Protein AF-B6IWJ4-F1 (afdb_monomer_lite)

Foldseek 3Di:
DVVLVVVLVVLLVVLLVLLVCLLVVVVVVVQVVVDVAALLRVLLVLLVVVLVVLVVLLVLLVQVLVLLVVLLVCQVPLCPDDPVPDDRLSNLCVVLSVLSVVLSVLSVVLNVLSVVLSVLSVCLQVCLRNPLSSQLSNLLSVLSVDDDPSSVVSPVSSVVSNVSSCCSRPVSSQLSVQLVVVCVPPQVVLLVVLVVLSVVDDQPPPVPPVDDDDDDDPPCVVVVVVVVSVCSVVNSVSCSVSSVSNSVSSVSNSVSSCCSRPVSSVVSSVVSVVVVCVVVVVPDPPPPDD

pLDDT: mean 83.54, std 16.01, range [26.56, 97.25]

Sequence (290 aa):
MLESLRSRLGTTLLFLAVAVVAWLGLFDRAERALLPTTPAQAGQERLEANLTRAAALFGTARALNAVISVLQSTEVTGGVVVAQGTVSPGQALDPLNDLVERFSSVMLTATVALTGSVLLVQAGDLYGFAVLLPAGLVLAAAALWLPGSAGAAMRRAGLILLLAAAIAKLGLPATVMATEAVAERLVDPLLESGDARLRAIRLPGLDSTGAAGEETGETGGMLETLRQANDIPAQINRAVAGAASLADAVVDLTVAYAIKIVVLPLLTLWLIARLAEVLIGGLLPRRQGP

Radius of gyration: 29.52 Å; chains: 1; bounding box: 86×42×86 Å

Organism: Rhodospirillum centenum (strain ATCC 51521 / SW) (NCBI:txid414684)

Structure (mmCIF, N/CA/C/O backbone):
data_AF-B6IWJ4-F1
#
_entry.id   AF-B6IWJ4-F1
#
loop_
_atom_site.group_PDB
_atom_site.id
_atom_site.type_symbol
_atom_site.label_atom_id
_atom_site.label_alt_id
_atom_site.label_comp_id
_atom_site.label_asym_id
_atom_site.label_entity_id
_atom_site.label_seq_id
_atom_site.pdbx_PDB_ins_code
_atom_site.Cartn_x
_atom_site.Cartn_y
_atom_site.Cartn_z
_atom_site.occupancy
_atom_site.B_iso_or_equiv
_atom_site.auth_seq_id
_atom_site.auth_comp_id
_atom_site.auth_asym_id
_atom_site.auth_atom_id
_atom_site.pdbx_PDB_model_num
ATOM 1 N N . MET A 1 1 ? -32.638 0.696 41.697 1.00 64.31 1 MET A N 1
ATOM 2 C CA . MET A 1 1 ? -31.285 1.290 41.840 1.00 64.31 1 MET A CA 1
ATOM 3 C C . MET A 1 1 ? -30.180 0.234 41.961 1.00 64.31 1 MET A C 1
ATOM 5 O O . MET A 1 1 ? -29.181 0.350 41.264 1.00 64.31 1 MET A O 1
ATOM 9 N N . LEU A 1 2 ? -30.348 -0.815 42.779 1.00 74.81 2 LEU A N 1
ATOM 10 C CA . LEU A 1 2 ? -29.352 -1.894 42.923 1.00 74.81 2 LEU A CA 1
ATOM 11 C C . LEU A 1 2 ? -29.155 -2.728 41.642 1.00 74.81 2 LEU A C 1
ATOM 13 O O . LEU A 1 2 ? -28.027 -3.046 41.278 1.00 74.81 2 LEU A O 1
ATOM 17 N N . GLU A 1 3 ? -30.231 -3.017 40.910 1.00 77.00 3 GLU A N 1
ATOM 18 C CA . GLU A 1 3 ? -30.175 -3.821 39.681 1.00 77.00 3 GLU A CA 1
ATOM 19 C C . GLU A 1 3 ? -29.431 -3.115 38.534 1.00 77.00 3 GLU A C 1
ATOM 21 O O . GLU A 1 3 ? -28.575 -3.709 37.877 1.00 77.00 3 GLU A O 1
ATOM 26 N N . SER A 1 4 ? -29.654 -1.805 38.371 1.00 79.75 4 SER A N 1
ATOM 27 C CA . SER A 1 4 ? -28.902 -0.972 37.427 1.00 79.75 4 SER A CA 1
ATOM 28 C C . SER A 1 4 ? -27.423 -0.850 37.800 1.00 79.75 4 SER A C 1
ATOM 30 O O . SER A 1 4 ? -26.578 -0.765 36.914 1.00 79.75 4 SER A O 1
ATOM 32 N N . LEU A 1 5 ? -27.095 -0.854 39.098 1.00 84.62 5 LEU A N 1
ATOM 33 C CA . LEU A 1 5 ? -25.708 -0.811 39.565 1.00 84.62 5 LEU A CA 1
ATOM 34 C C . LEU A 1 5 ? -24.991 -2.138 39.279 1.00 84.62 5 LEU A C 1
ATOM 36 O O . LEU A 1 5 ? -23.875 -2.143 38.766 1.00 84.62 5 LEU A O 1
ATOM 40 N N . ARG A 1 6 ? -25.667 -3.265 39.544 1.00 87.44 6 ARG A N 1
ATOM 41 C CA . ARG A 1 6 ? -25.158 -4.618 39.277 1.00 87.44 6 ARG A CA 1
ATOM 42 C C . ARG A 1 6 ? -24.906 -4.847 37.787 1.00 87.44 6 ARG A C 1
ATOM 44 O O . ARG A 1 6 ? -23.865 -5.384 37.424 1.00 87.44 6 ARG A O 1
ATOM 51 N N . SER A 1 7 ? -25.826 -4.404 36.929 1.00 87.19 7 SER A N 1
ATOM 52 C CA . SER A 1 7 ? -25.665 -4.483 35.471 1.00 87.19 7 SER A CA 1
ATOM 53 C C . SER A 1 7 ? -24.458 -3.668 34.983 1.00 87.19 7 SER A C 1
ATOM 55 O O . SER A 1 7 ? -23.622 -4.201 34.252 1.00 87.19 7 SER A O 1
ATOM 57 N N . ARG A 1 8 ? -24.291 -2.423 35.459 1.00 88.88 8 ARG A N 1
ATOM 58 C CA . ARG A 1 8 ? -23.129 -1.581 35.115 1.00 88.88 8 ARG A CA 1
ATOM 59 C C . ARG A 1 8 ? -21.808 -2.212 35.548 1.00 88.88 8 ARG A C 1
ATOM 61 O O . ARG A 1 8 ? -20.898 -2.322 34.727 1.00 88.88 8 ARG A O 1
ATOM 68 N N . LEU A 1 9 ? -21.727 -2.691 36.790 1.00 91.94 9 LEU A N 1
ATOM 69 C CA . LEU A 1 9 ? -20.549 -3.397 37.306 1.00 91.94 9 LEU A CA 1
ATOM 70 C C . LEU A 1 9 ? -20.211 -4.630 36.463 1.00 91.94 9 LEU A C 1
ATOM 72 O O . LEU A 1 9 ? -19.059 -4.792 36.071 1.00 91.94 9 LEU A O 1
ATOM 76 N N . GLY A 1 10 ? -21.210 -5.445 36.116 1.00 92.44 10 GLY A N 1
ATOM 77 C CA . GLY A 1 10 ? -21.019 -6.611 35.252 1.00 92.44 10 GLY A CA 1
ATOM 78 C C . GLY A 1 10 ? -20.432 -6.242 33.886 1.00 92.44 10 GLY A C 1
ATOM 79 O O . GLY A 1 10 ? -19.443 -6.834 33.463 1.00 92.44 10 GLY A O 1
ATOM 80 N N . THR A 1 11 ? -20.978 -5.215 33.224 1.00 91.38 11 THR A N 1
ATOM 81 C CA . THR A 1 11 ? -20.462 -4.753 31.920 1.00 91.38 11 THR A CA 1
ATOM 82 C C . THR A 1 11 ? -19.054 -4.162 32.001 1.00 91.38 11 THR A C 1
ATOM 84 O O . THR A 1 11 ? -18.234 -4.420 31.126 1.00 91.38 11 THR A O 1
ATOM 87 N N . THR A 1 12 ? -18.739 -3.418 33.068 1.00 93.62 12 THR A N 1
ATOM 88 C CA . THR A 1 12 ? -17.387 -2.890 33.306 1.00 93.62 12 THR A CA 1
ATOM 89 C C . THR A 1 12 ? -16.386 -4.024 33.498 1.00 93.62 12 THR A C 1
ATOM 91 O O . THR A 1 12 ? -15.352 -4.032 32.837 1.00 93.62 12 THR A O 1
ATOM 94 N N . LEU A 1 13 ? -16.700 -5.007 34.349 1.00 95.31 13 LEU A N 1
ATOM 95 C CA . LEU A 1 13 ? -15.828 -6.161 34.578 1.00 95.31 13 LEU A CA 1
ATOM 96 C C . LEU A 1 13 ? -15.601 -6.959 33.294 1.00 95.31 13 LEU A C 1
ATOM 98 O O . LEU A 1 13 ? -14.468 -7.341 33.018 1.00 95.31 13 LEU A O 1
ATOM 102 N N . LEU A 1 14 ? -16.645 -7.153 32.484 1.00 95.69 14 LEU A N 1
ATOM 103 C CA . LEU A 1 14 ? -16.524 -7.814 31.188 1.00 95.69 14 LEU A CA 1
ATOM 104 C C . LEU A 1 14 ? -15.583 -7.051 30.245 1.00 95.69 14 LEU A C 1
ATOM 106 O O . LEU A 1 14 ? -14.666 -7.649 29.691 1.00 95.69 14 LEU A O 1
ATOM 110 N N . PHE A 1 15 ? -15.773 -5.740 30.074 1.00 95.75 15 PHE A N 1
ATOM 111 C CA . PHE A 1 15 ? -14.921 -4.933 29.192 1.00 95.75 15 PHE A CA 1
ATOM 112 C C . PHE A 1 15 ? -13.466 -4.920 29.649 1.00 95.75 15 PHE A C 1
ATOM 114 O O . PHE A 1 15 ? -12.572 -5.069 28.821 1.00 95.75 15 PHE A O 1
ATOM 121 N N . LEU A 1 16 ? -13.220 -4.796 30.955 1.00 96.19 16 LEU A N 1
ATOM 122 C CA . LEU A 1 16 ? -11.867 -4.839 31.503 1.00 96.19 16 LEU A CA 1
ATOM 123 C C . LEU A 1 16 ? -11.236 -6.227 31.355 1.00 96.19 16 LEU A C 1
ATOM 125 O O . LEU A 1 16 ? -10.069 -6.317 30.988 1.00 96.19 16 LEU A O 1
ATOM 129 N N . ALA A 1 17 ? -11.993 -7.307 31.566 1.00 95.75 17 ALA A N 1
ATOM 130 C CA . ALA A 1 17 ? -11.500 -8.665 31.350 1.00 95.75 17 ALA A CA 1
ATOM 131 C C . ALA A 1 17 ? -11.101 -8.889 29.883 1.00 95.75 17 ALA A C 1
ATOM 133 O O . ALA A 1 17 ? -9.996 -9.356 29.615 1.00 95.75 17 ALA A O 1
ATOM 134 N N . VAL A 1 18 ? -11.953 -8.493 28.929 1.00 95.69 18 VAL A N 1
ATOM 135 C CA . VAL A 1 18 ? -11.640 -8.581 27.492 1.00 95.69 18 VAL A CA 1
ATOM 136 C C . VAL A 1 18 ? -10.443 -7.695 27.134 1.00 95.69 18 VAL A C 1
ATOM 138 O O . VAL A 1 18 ? -9.581 -8.129 26.375 1.00 95.69 18 VAL A O 1
ATOM 141 N N . ALA A 1 19 ? -10.337 -6.494 27.710 1.00 95.19 19 ALA A N 1
ATOM 142 C CA . ALA A 1 19 ? -9.194 -5.610 27.501 1.00 95.19 19 ALA A CA 1
ATOM 143 C C . ALA A 1 19 ? -7.881 -6.241 27.991 1.00 95.19 19 ALA A C 1
ATOM 145 O O . ALA A 1 19 ? -6.887 -6.211 27.275 1.00 95.19 19 ALA A O 1
ATOM 146 N N . VAL A 1 20 ? -7.873 -6.869 29.171 1.00 95.75 20 VAL A N 1
ATOM 147 C CA . VAL A 1 20 ? -6.688 -7.571 29.691 1.00 95.75 20 VAL A CA 1
ATOM 148 C C . VAL A 1 20 ? -6.321 -8.755 28.796 1.00 95.75 20 VAL A C 1
ATOM 150 O O . VAL A 1 20 ? -5.158 -8.918 28.442 1.00 95.75 20 VAL A O 1
ATOM 153 N N . VAL A 1 21 ? -7.304 -9.555 28.379 1.00 94.62 21 VAL A N 1
ATOM 154 C CA . VAL A 1 21 ? -7.090 -10.680 27.453 1.00 94.62 21 VAL A CA 1
ATOM 155 C C . VAL A 1 21 ? -6.478 -10.205 26.129 1.00 94.62 21 VAL A C 1
ATOM 157 O O . VAL A 1 21 ? -5.541 -10.830 25.623 1.00 94.62 21 VAL A O 1
ATOM 160 N N . ALA A 1 22 ? -6.971 -9.087 25.596 1.00 93.12 22 ALA A N 1
ATOM 161 C CA . ALA A 1 22 ? -6.456 -8.476 24.377 1.00 93.12 22 ALA A CA 1
ATOM 162 C C . ALA A 1 22 ? -5.038 -7.931 24.542 1.00 93.12 22 ALA A C 1
ATOM 164 O O . ALA A 1 22 ? -4.169 -8.234 23.731 1.00 93.12 22 ALA A O 1
ATOM 165 N N . TRP A 1 23 ? -4.786 -7.203 25.629 1.00 92.88 23 TRP A N 1
ATOM 166 C CA . TRP A 1 23 ? -3.475 -6.650 25.963 1.00 92.88 23 TRP A CA 1
ATOM 167 C C . TRP A 1 23 ? -2.402 -7.734 26.125 1.00 92.88 23 TRP A C 1
ATOM 169 O O . TRP A 1 23 ? -1.260 -7.561 25.715 1.00 92.88 23 TRP A O 1
ATOM 179 N N . LEU A 1 24 ? -2.772 -8.896 26.674 1.00 93.94 24 LEU A N 1
ATOM 180 C CA . LEU A 1 24 ? -1.888 -10.062 26.785 1.00 93.94 24 LEU A CA 1
ATOM 181 C C . LEU A 1 24 ? -1.645 -10.780 25.441 1.00 93.94 24 LEU A C 1
ATOM 183 O O . LEU A 1 24 ? -1.025 -11.852 25.420 1.00 93.94 24 LEU A O 1
ATOM 187 N N . GLY A 1 25 ? -2.175 -10.257 24.331 1.00 89.88 25 GLY A N 1
ATOM 188 C CA . GLY A 1 25 ? -2.037 -10.826 22.991 1.00 89.88 25 GLY A CA 1
ATOM 189 C C . GLY A 1 25 ? -2.670 -12.210 22.861 1.00 89.88 25 GLY A C 1
ATOM 190 O O . GLY A 1 25 ? -2.212 -13.026 22.060 1.00 89.88 25 GLY A O 1
ATOM 191 N N . LEU A 1 26 ? -3.665 -12.545 23.695 1.00 90.50 26 LEU A N 1
ATOM 192 C CA . LEU A 1 26 ? -4.298 -13.864 23.625 1.00 90.50 26 LEU A CA 1
ATOM 193 C C . LEU A 1 26 ? -5.127 -14.005 22.346 1.00 90.50 26 LEU A C 1
ATOM 195 O O . LEU A 1 26 ? -5.144 -15.087 21.770 1.00 90.50 26 LEU A O 1
ATOM 199 N N . PHE A 1 27 ? -5.745 -12.917 21.871 1.00 88.56 27 PHE A N 1
ATOM 200 C CA . PHE A 1 27 ? -6.426 -12.902 20.575 1.00 88.56 27 PHE A CA 1
ATOM 201 C C . PHE A 1 27 ? -5.457 -13.186 19.425 1.00 88.56 27 PHE A C 1
ATOM 203 O O . PHE A 1 27 ? -5.740 -14.070 18.627 1.00 88.56 27 PHE A O 1
ATOM 210 N N . ASP A 1 28 ? -4.289 -12.539 19.388 1.00 88.19 28 ASP A 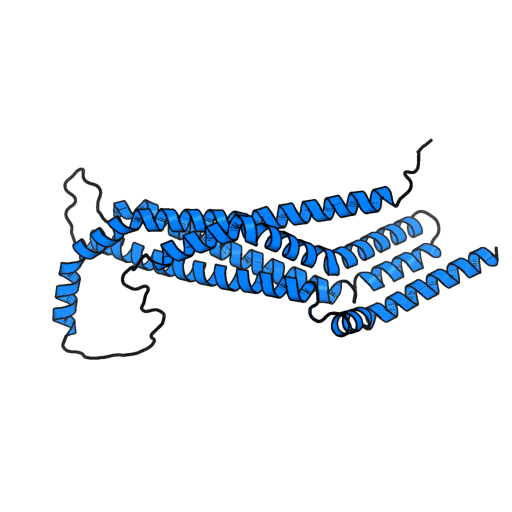N 1
ATOM 211 C CA . ASP A 1 28 ? -3.306 -12.765 18.317 1.00 88.19 28 ASP A CA 1
ATOM 212 C C . ASP A 1 28 ? -2.700 -14.175 18.374 1.00 88.19 28 ASP A C 1
ATOM 214 O O . ASP A 1 28 ? -2.419 -14.788 17.345 1.00 88.19 28 ASP A O 1
ATOM 218 N N . ARG A 1 29 ? -2.505 -14.722 19.583 1.00 88.81 29 ARG A N 1
ATOM 219 C CA . ARG A 1 29 ? -2.065 -16.113 19.768 1.00 88.81 29 ARG A CA 1
ATOM 220 C C . ARG A 1 29 ? -3.126 -17.111 19.323 1.00 88.81 29 ARG A C 1
ATOM 222 O O . ARG A 1 29 ? -2.785 -18.097 18.680 1.00 88.81 29 ARG A O 1
ATOM 229 N N . ALA A 1 30 ? -4.388 -16.863 19.665 1.00 89.62 30 ALA A N 1
ATOM 230 C CA . ALA A 1 30 ? -5.498 -17.702 19.240 1.00 89.62 30 ALA A CA 1
ATOM 231 C C . ALA A 1 30 ? -5.656 -17.656 17.717 1.00 89.62 30 ALA A C 1
ATOM 233 O O . ALA A 1 30 ? -5.739 -18.706 17.093 1.00 89.62 30 ALA A O 1
ATOM 234 N N . GLU A 1 31 ? -5.614 -16.466 17.117 1.00 89.81 31 GLU A N 1
ATOM 235 C CA . GLU A 1 31 ? -5.662 -16.273 15.666 1.00 89.81 31 GLU A CA 1
ATOM 236 C C . GLU A 1 31 ? -4.579 -17.095 14.957 1.00 89.81 31 GLU A C 1
ATOM 238 O O . GLU A 1 31 ? -4.903 -17.889 14.079 1.00 89.81 31 GLU A O 1
ATOM 243 N N . ARG A 1 32 ? -3.319 -16.988 15.400 1.00 88.50 32 ARG A N 1
ATOM 244 C CA . ARG A 1 32 ? -2.189 -17.754 14.844 1.00 88.50 32 ARG A CA 1
ATOM 245 C C . ARG A 1 32 ? -2.255 -19.261 15.103 1.00 88.50 32 ARG A C 1
ATOM 247 O O . ARG A 1 32 ? -1.612 -20.021 14.392 1.00 88.50 32 ARG A O 1
ATOM 254 N N . ALA A 1 33 ? -2.979 -19.700 16.130 1.00 91.38 33 ALA A N 1
ATOM 255 C CA . ALA A 1 33 ? -3.174 -21.120 16.417 1.00 91.38 33 ALA A CA 1
ATOM 256 C C . ALA A 1 33 ? -4.338 -21.728 15.616 1.00 91.38 33 ALA A C 1
ATOM 258 O O . ALA A 1 33 ? -4.314 -22.916 15.306 1.00 91.38 33 ALA A O 1
ATOM 259 N N . LEU A 1 34 ? -5.367 -20.929 15.317 1.00 91.06 34 LEU A N 1
ATOM 260 C CA . LEU A 1 34 ? -6.583 -21.348 14.615 1.00 91.06 34 LEU A CA 1
ATOM 261 C C . LEU A 1 34 ? -6.452 -21.243 13.094 1.00 91.06 34 LEU A C 1
ATOM 263 O O . LEU A 1 34 ? -6.999 -22.079 12.378 1.00 91.06 34 LEU A O 1
ATOM 267 N N . LEU A 1 35 ? -5.770 -20.207 12.602 1.00 89.44 35 LEU A N 1
ATOM 268 C CA . LEU A 1 35 ? -5.613 -19.939 11.178 1.00 89.44 35 LEU A CA 1
ATOM 269 C C . LEU A 1 35 ? -4.189 -20.292 10.728 1.00 89.44 35 LEU A C 1
ATOM 271 O O . LEU A 1 35 ? -3.236 -19.855 11.371 1.00 89.44 35 LEU A O 1
ATOM 275 N N . PRO A 1 36 ? -4.024 -21.023 9.608 1.00 86.44 36 PRO A N 1
ATOM 276 C CA . PRO A 1 36 ? -2.698 -21.340 9.074 1.00 86.44 36 PRO A CA 1
ATOM 277 C C . PRO A 1 36 ? -1.948 -20.087 8.604 1.00 86.44 36 PRO A C 1
ATOM 279 O O . PRO A 1 36 ? -0.729 -20.022 8.715 1.00 86.44 36 PRO A O 1
ATOM 282 N N . THR A 1 37 ? -2.682 -19.089 8.108 1.00 88.88 37 THR A N 1
ATOM 283 C CA . THR A 1 37 ? -2.165 -17.792 7.662 1.00 88.88 37 THR A CA 1
ATOM 284 C C . THR A 1 37 ? -3.114 -16.705 8.142 1.00 88.88 37 THR A C 1
ATOM 286 O O . THR A 1 37 ? -4.311 -16.753 7.832 1.00 88.88 37 THR A O 1
ATOM 289 N N . THR A 1 38 ? -2.611 -15.725 8.895 1.00 91.62 38 THR A N 1
ATOM 290 C CA . THR A 1 38 ? -3.458 -14.601 9.317 1.00 91.62 38 THR A CA 1
ATOM 291 C C . THR A 1 38 ? -3.756 -13.687 8.124 1.00 91.62 38 THR A C 1
ATOM 293 O O . THR A 1 38 ? -2.953 -13.618 7.188 1.00 91.62 38 THR A O 1
ATOM 296 N N . PRO A 1 39 ? -4.879 -12.946 8.124 1.00 90.75 39 PRO A N 1
ATOM 297 C CA . PRO A 1 39 ? -5.167 -11.983 7.063 1.00 90.75 39 PRO A CA 1
ATOM 298 C C . PRO A 1 39 ? -4.036 -10.964 6.894 1.00 90.75 39 PRO A C 1
ATOM 300 O O . PRO A 1 39 ? -3.667 -10.639 5.769 1.00 90.75 39 PRO A O 1
ATOM 303 N N . ALA A 1 40 ? -3.454 -10.498 8.005 1.00 92.62 40 ALA A N 1
ATOM 304 C CA . ALA A 1 40 ? -2.329 -9.570 7.991 1.00 92.62 40 ALA A CA 1
ATOM 305 C C . ALA A 1 40 ? -1.084 -10.167 7.323 1.00 92.62 40 ALA A C 1
ATOM 307 O O . ALA A 1 40 ? -0.480 -9.494 6.493 1.00 92.62 40 ALA A O 1
ATOM 308 N N . GLN A 1 41 ? -0.741 -11.425 7.623 1.00 92.81 41 GLN A N 1
ATOM 309 C CA . GLN A 1 41 ? 0.365 -12.131 6.967 1.00 92.81 41 GLN A CA 1
ATOM 310 C C . GLN A 1 41 ? 0.107 -12.299 5.470 1.00 92.81 41 GLN A C 1
ATOM 312 O O . GLN A 1 41 ? 0.938 -11.902 4.662 1.00 92.81 41 GLN A O 1
ATOM 317 N N . ALA A 1 42 ? -1.082 -12.781 5.096 1.00 93.12 42 ALA A N 1
ATOM 318 C CA . ALA A 1 42 ? -1.455 -12.935 3.693 1.00 93.12 42 ALA A CA 1
ATOM 319 C C . ALA A 1 42 ? -1.386 -11.596 2.935 1.00 93.12 42 ALA A C 1
ATOM 321 O O . ALA A 1 42 ? -0.894 -11.539 1.813 1.00 93.12 42 ALA A O 1
ATOM 322 N N . GLY A 1 43 ? -1.837 -10.497 3.550 1.00 94.12 43 GLY A N 1
ATOM 323 C CA . GLY A 1 43 ? -1.714 -9.157 2.977 1.00 94.12 43 GLY A CA 1
ATOM 324 C C . GLY A 1 43 ? -0.258 -8.700 2.826 1.00 94.12 43 GLY A C 1
ATOM 325 O O . GLY A 1 43 ? 0.109 -8.173 1.777 1.00 94.12 43 GLY A O 1
ATOM 326 N N . GLN A 1 44 ? 0.581 -8.918 3.842 1.00 95.12 44 GLN A N 1
ATOM 327 C CA . GLN A 1 44 ? 2.004 -8.559 3.805 1.00 95.12 44 GLN A CA 1
ATOM 328 C C . GLN A 1 44 ? 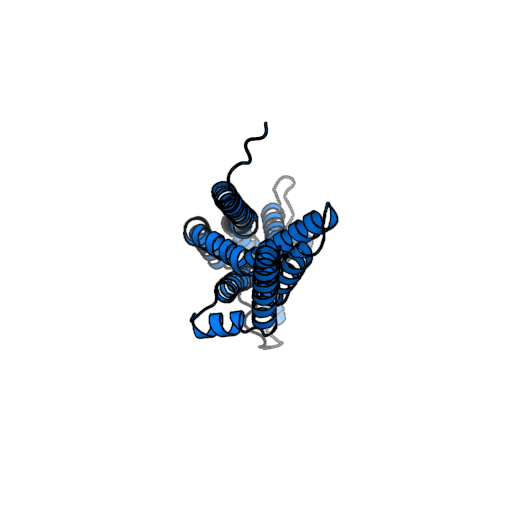2.748 -9.313 2.701 1.00 95.12 44 GLN A C 1
ATOM 330 O O . GLN A 1 44 ? 3.418 -8.672 1.898 1.00 95.12 44 GLN A O 1
ATOM 335 N N . GLU A 1 45 ? 2.551 -10.628 2.582 1.00 94.75 45 GLU A N 1
ATOM 336 C CA . GLU A 1 45 ? 3.187 -11.452 1.544 1.00 94.75 45 GLU A CA 1
ATOM 337 C C . GLU A 1 45 ? 2.888 -10.932 0.130 1.00 94.75 45 GLU A C 1
ATOM 339 O O . GLU A 1 45 ? 3.782 -10.834 -0.714 1.00 94.75 45 GLU A O 1
ATOM 344 N N . ARG A 1 46 ? 1.635 -10.537 -0.140 1.00 94.06 46 ARG A N 1
ATOM 345 C CA . ARG A 1 46 ? 1.251 -9.965 -1.441 1.00 94.06 46 ARG A CA 1
ATOM 346 C C . ARG A 1 46 ? 1.901 -8.606 -1.693 1.00 94.06 46 ARG A C 1
ATOM 348 O O . ARG A 1 46 ? 2.389 -8.348 -2.795 1.00 94.06 46 ARG A O 1
ATOM 355 N N . LEU A 1 47 ? 1.916 -7.729 -0.689 1.00 95.56 47 LEU A N 1
ATOM 356 C CA . LEU A 1 47 ? 2.546 -6.413 -0.811 1.00 95.56 47 LEU A CA 1
ATOM 357 C C . LEU A 1 47 ? 4.060 -6.525 -1.010 1.00 95.56 47 LEU A C 1
ATOM 359 O O . LEU A 1 47 ? 4.607 -5.806 -1.843 1.00 95.56 47 LEU A O 1
ATOM 363 N N . GLU A 1 48 ? 4.724 -7.435 -0.300 1.00 95.88 48 GLU A N 1
ATOM 364 C CA . GLU A 1 48 ? 6.156 -7.707 -0.448 1.00 95.88 48 GLU A CA 1
ATOM 365 C C . GLU A 1 48 ? 6.479 -8.273 -1.833 1.00 95.88 48 GLU A C 1
ATOM 367 O O . GLU A 1 48 ? 7.408 -7.798 -2.485 1.00 95.88 48 GLU A O 1
ATOM 372 N N . ALA A 1 49 ? 5.663 -9.197 -2.350 1.00 93.44 49 ALA A N 1
ATOM 373 C CA . ALA A 1 49 ? 5.818 -9.695 -3.715 1.00 93.44 49 ALA A CA 1
ATOM 374 C C . ALA A 1 49 ? 5.709 -8.565 -4.756 1.00 93.44 49 ALA A C 1
ATOM 376 O O . ALA A 1 49 ? 6.522 -8.484 -5.682 1.00 93.44 49 ALA A O 1
ATOM 377 N N . ASN A 1 50 ? 4.741 -7.656 -4.597 1.00 92.50 50 ASN A N 1
ATOM 378 C CA . ASN A 1 50 ? 4.617 -6.480 -5.459 1.00 92.50 50 ASN A CA 1
ATOM 379 C C . ASN A 1 50 ? 5.801 -5.514 -5.298 1.00 92.50 50 ASN A C 1
ATOM 381 O O . ASN A 1 50 ? 6.263 -4.956 -6.294 1.00 92.50 50 ASN A O 1
ATOM 385 N N . LEU A 1 51 ? 6.312 -5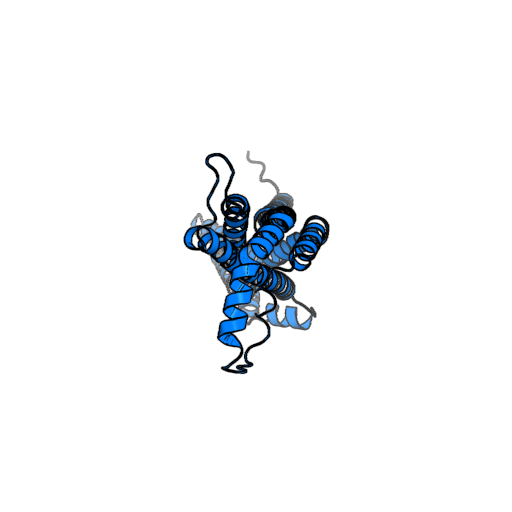.340 -4.074 1.00 94.88 51 LEU A N 1
ATOM 386 C CA . LEU A 1 51 ? 7.462 -4.489 -3.771 1.00 94.88 51 LEU A CA 1
ATOM 387 C C . LEU A 1 51 ? 8.719 -5.001 -4.475 1.00 94.88 51 LEU A C 1
ATOM 389 O O . LEU A 1 51 ? 9.401 -4.225 -5.141 1.00 94.88 51 LEU A O 1
ATOM 393 N N . THR A 1 52 ? 8.994 -6.306 -4.395 1.00 93.56 52 THR A N 1
ATOM 394 C CA . THR A 1 52 ? 10.121 -6.934 -5.096 1.00 93.56 52 THR A CA 1
ATOM 395 C C . THR A 1 52 ? 10.031 -6.716 -6.604 1.00 93.56 52 THR A C 1
ATOM 397 O O . THR A 1 52 ? 11.026 -6.352 -7.230 1.00 93.56 52 THR A O 1
ATOM 400 N N . ARG A 1 53 ? 8.842 -6.889 -7.195 1.00 90.31 53 ARG A N 1
ATOM 401 C CA . ARG A 1 53 ? 8.641 -6.672 -8.636 1.00 90.31 53 ARG A CA 1
ATOM 402 C C . ARG A 1 53 ? 8.844 -5.205 -9.030 1.00 90.31 53 ARG A C 1
ATOM 404 O O . ARG A 1 53 ? 9.579 -4.932 -9.974 1.00 90.31 53 ARG A O 1
ATOM 411 N N . ALA A 1 54 ? 8.255 -4.264 -8.289 1.00 91.50 54 ALA A N 1
ATOM 412 C CA . ALA A 1 54 ? 8.405 -2.831 -8.554 1.00 91.50 54 ALA A CA 1
ATOM 413 C C . ALA A 1 54 ? 9.867 -2.367 -8.418 1.00 91.50 54 ALA A C 1
ATOM 415 O O . ALA A 1 54 ? 10.359 -1.620 -9.263 1.00 91.50 54 ALA A O 1
ATOM 416 N N . ALA A 1 55 ? 10.588 -2.857 -7.404 1.00 91.75 55 ALA A N 1
ATOM 417 C CA . ALA A 1 55 ? 12.004 -2.555 -7.208 1.00 91.75 55 ALA A CA 1
ATOM 418 C C . ALA A 1 55 ? 12.881 -3.120 -8.339 1.00 91.75 55 ALA A C 1
ATOM 420 O O . ALA A 1 55 ? 13.791 -2.436 -8.813 1.00 91.75 55 ALA A O 1
ATOM 421 N N . ALA A 1 56 ? 12.590 -4.338 -8.808 1.00 89.38 56 ALA A N 1
ATOM 422 C CA . ALA A 1 56 ? 13.277 -4.921 -9.957 1.00 89.38 56 ALA A CA 1
ATOM 423 C C . ALA A 1 56 ? 13.066 -4.070 -11.220 1.00 89.38 56 ALA A C 1
ATOM 425 O O . ALA A 1 56 ? 14.036 -3.710 -11.884 1.00 89.38 56 ALA A O 1
ATOM 426 N N . LEU A 1 57 ? 11.822 -3.668 -11.499 1.00 89.56 57 LEU A N 1
ATOM 427 C CA . LEU A 1 57 ? 11.489 -2.814 -12.641 1.00 89.56 57 LEU A CA 1
ATOM 428 C C . LEU A 1 57 ? 12.112 -1.419 -12.550 1.00 89.56 57 LEU A C 1
ATOM 430 O O . LEU A 1 57 ? 12.582 -0.901 -13.561 1.00 89.56 57 LEU A O 1
ATOM 434 N N . PHE A 1 58 ? 12.184 -0.830 -11.354 1.00 90.94 58 PHE A N 1
ATOM 435 C CA . PHE A 1 58 ? 12.927 0.410 -11.122 1.00 90.94 58 PHE A CA 1
ATOM 436 C C . PHE A 1 58 ? 14.410 0.257 -11.491 1.00 90.94 58 PHE A C 1
ATOM 438 O O . PHE A 1 58 ? 14.961 1.083 -12.221 1.00 90.94 58 PHE A O 1
ATOM 445 N N . GLY A 1 59 ? 15.047 -0.825 -11.032 1.00 90.56 59 GLY A N 1
ATOM 446 C CA . GLY A 1 59 ? 16.432 -1.144 -11.378 1.00 90.56 59 GLY A CA 1
ATOM 447 C C . GLY A 1 59 ? 16.629 -1.307 -12.886 1.00 90.56 59 GLY A C 1
ATOM 448 O O . GLY A 1 59 ? 17.538 -0.702 -13.458 1.00 90.56 59 GLY A O 1
ATOM 449 N N . THR A 1 60 ? 15.736 -2.049 -13.548 1.00 88.44 60 THR A N 1
ATOM 450 C CA . THR A 1 60 ? 15.739 -2.211 -15.008 1.00 88.44 60 THR A CA 1
ATOM 451 C C . THR A 1 60 ? 15.584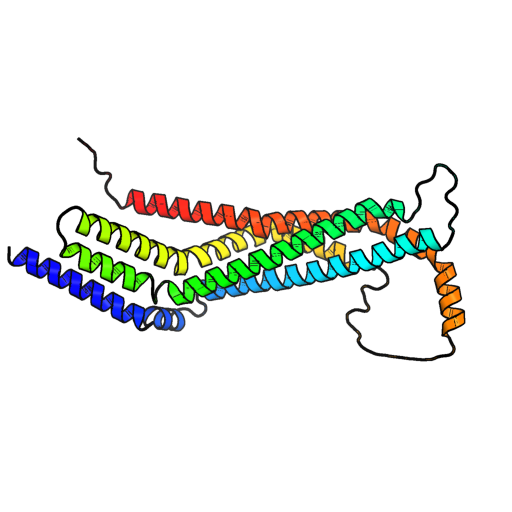 -0.869 -15.720 1.00 88.44 60 THR A C 1
ATOM 453 O O . THR A 1 60 ? 16.369 -0.567 -16.615 1.00 88.44 60 THR A O 1
ATOM 456 N N . ALA A 1 61 ? 14.644 -0.021 -15.300 1.00 90.12 61 ALA A N 1
ATOM 457 C CA . ALA A 1 61 ? 14.447 1.306 -15.876 1.00 90.12 61 ALA A CA 1
ATOM 458 C C . ALA A 1 61 ? 15.698 2.185 -15.729 1.00 90.12 61 ALA A C 1
ATOM 460 O O . ALA A 1 61 ? 16.096 2.870 -16.670 1.00 90.12 61 ALA A O 1
ATOM 461 N N . ARG A 1 62 ? 16.376 2.134 -14.576 1.00 90.31 62 ARG A N 1
ATOM 462 C CA . ARG A 1 62 ? 17.611 2.896 -14.365 1.00 90.31 62 ARG A CA 1
ATOM 463 C C . ARG A 1 62 ? 18.753 2.406 -15.254 1.00 90.31 62 ARG A C 1
ATOM 465 O O . ARG A 1 62 ? 19.489 3.236 -15.788 1.00 90.31 62 ARG A O 1
ATOM 472 N N . ALA A 1 63 ? 18.875 1.094 -15.439 1.00 88.44 63 ALA A N 1
ATOM 473 C CA . ALA A 1 63 ? 19.849 0.506 -16.353 1.00 88.44 63 ALA A CA 1
ATOM 474 C C . ALA A 1 63 ? 19.566 0.909 -17.811 1.00 88.44 63 ALA A C 1
ATOM 476 O O . ALA A 1 63 ? 20.469 1.368 -18.507 1.00 88.44 63 ALA A O 1
ATOM 477 N N . LEU A 1 64 ? 18.303 0.835 -18.242 1.00 87.44 64 LEU A N 1
ATOM 478 C CA . LEU A 1 64 ? 17.861 1.289 -19.563 1.00 87.44 64 LEU A CA 1
ATOM 479 C C . LEU A 1 64 ? 18.196 2.764 -19.800 1.00 87.44 64 LEU A C 1
ATOM 481 O O . LEU A 1 64 ? 18.798 3.102 -20.815 1.00 87.44 64 LEU A O 1
ATOM 485 N N . ASN A 1 65 ? 17.877 3.630 -18.837 1.00 89.12 65 ASN A N 1
ATOM 486 C CA . ASN A 1 65 ? 18.178 5.059 -18.905 1.00 89.12 65 ASN A CA 1
ATOM 487 C C . ASN A 1 65 ? 19.684 5.328 -19.048 1.00 89.12 65 ASN A C 1
ATOM 489 O O . ASN A 1 65 ? 20.084 6.267 -19.730 1.00 89.12 65 ASN A O 1
ATOM 493 N N . ALA A 1 66 ? 20.534 4.537 -18.386 1.00 88.31 66 ALA A N 1
ATOM 494 C CA . ALA A 1 66 ? 21.983 4.676 -18.501 1.00 88.31 66 ALA A CA 1
ATOM 495 C C . ALA A 1 66 ? 22.475 4.274 -19.900 1.00 88.31 66 ALA A C 1
ATOM 497 O O . ALA A 1 66 ? 23.233 5.020 -20.516 1.00 88.31 66 ALA A O 1
ATOM 498 N N . VAL A 1 67 ? 22.000 3.140 -20.427 1.00 85.56 67 VAL A N 1
ATOM 499 C CA . VAL A 1 67 ? 22.355 2.668 -21.776 1.00 85.56 67 VAL A CA 1
ATOM 500 C C . VAL A 1 67 ? 21.910 3.670 -22.844 1.00 85.56 67 VAL A C 1
ATOM 502 O O . VAL A 1 67 ? 22.708 4.033 -23.707 1.00 85.56 67 VAL A O 1
ATOM 505 N N . ILE A 1 68 ? 20.670 4.167 -22.770 1.00 84.69 68 ILE A N 1
ATOM 506 C CA . ILE A 1 68 ? 20.139 5.145 -23.733 1.00 84.69 68 ILE A CA 1
ATOM 507 C C . ILE A 1 68 ? 20.960 6.444 -23.693 1.00 84.69 68 ILE A C 1
ATOM 509 O O . ILE A 1 68 ? 21.394 6.920 -24.741 1.00 84.69 68 ILE A O 1
ATOM 513 N N . SER A 1 69 ? 21.273 6.964 -22.503 1.00 86.50 69 SER A N 1
ATOM 514 C CA . SER A 1 69 ? 22.082 8.183 -22.346 1.00 86.50 69 SER A CA 1
ATOM 515 C C . SER A 1 69 ? 23.505 8.044 -22.918 1.00 86.50 69 SER A C 1
ATOM 517 O O . SER A 1 69 ? 24.037 8.978 -23.530 1.00 86.50 69 SER A O 1
ATOM 519 N N . VAL A 1 70 ? 24.123 6.863 -22.797 1.00 84.31 70 VAL A N 1
ATOM 520 C CA . VAL A 1 70 ? 25.431 6.586 -23.415 1.00 84.31 70 VAL A CA 1
ATOM 521 C C . VAL A 1 70 ? 25.327 6.576 -24.941 1.00 84.31 70 VAL A C 1
ATOM 523 O O . VAL A 1 70 ? 26.157 7.193 -25.611 1.00 84.31 70 VAL A O 1
ATOM 526 N N . LEU A 1 71 ? 24.293 5.947 -25.507 1.00 81.50 71 LEU A N 1
ATOM 527 C CA . LEU A 1 71 ? 24.077 5.935 -26.959 1.00 81.50 71 LEU A CA 1
ATOM 528 C C . LEU A 1 71 ? 23.874 7.351 -27.518 1.00 81.50 71 LEU A C 1
ATOM 530 O O . LEU A 1 71 ? 24.440 7.685 -28.558 1.00 81.50 71 LEU A O 1
ATOM 534 N N . GLN A 1 72 ? 23.138 8.202 -26.799 1.00 80.00 72 GLN A N 1
ATOM 535 C CA . GLN A 1 72 ? 22.912 9.599 -27.179 1.00 80.00 72 GLN A CA 1
ATOM 536 C C . GLN A 1 72 ? 24.191 10.444 -27.115 1.00 80.00 72 GLN A C 1
ATOM 538 O O . GLN A 1 72 ? 24.494 11.191 -28.045 1.00 80.00 72 GLN A O 1
ATOM 543 N N . SER A 1 73 ? 24.986 10.307 -26.049 1.00 79.19 73 SER A N 1
ATOM 544 C CA . SER A 1 73 ? 26.232 11.079 -25.894 1.00 79.19 73 SER A CA 1
ATOM 545 C C . SER A 1 73 ? 27.333 10.667 -26.883 1.00 79.19 73 SER A C 1
ATOM 547 O O . SER A 1 73 ? 28.153 11.499 -27.293 1.00 79.19 73 SER A O 1
ATOM 549 N N . THR A 1 74 ? 27.325 9.403 -27.319 1.00 75.69 74 THR A N 1
ATOM 550 C CA . THR A 1 74 ? 28.277 8.865 -28.302 1.00 75.69 74 THR A CA 1
ATOM 551 C C . THR A 1 74 ? 28.087 9.492 -29.687 1.00 75.69 74 THR A C 1
ATOM 553 O O . THR A 1 74 ? 29.073 9.762 -30.370 1.00 75.69 74 THR A O 1
ATOM 556 N N . GLU A 1 75 ? 26.853 9.801 -30.094 1.00 71.12 75 GLU A N 1
ATOM 557 C CA . GLU A 1 75 ? 26.589 10.484 -31.368 1.00 71.12 75 GLU A CA 1
ATOM 558 C C . GLU A 1 75 ? 27.138 11.919 -31.373 1.00 71.12 75 GLU A C 1
ATOM 560 O O . GLU A 1 75 ? 27.830 12.321 -32.311 1.00 71.12 75 GLU A O 1
ATOM 565 N N . VAL A 1 76 ? 26.875 12.671 -30.298 1.00 64.56 76 VAL A N 1
ATOM 566 C CA . VAL A 1 76 ? 27.309 14.070 -30.152 1.00 64.56 76 VAL A CA 1
ATOM 567 C C . VAL A 1 76 ? 28.836 14.183 -30.196 1.00 64.56 76 VAL A C 1
ATOM 569 O O . VAL A 1 76 ? 29.376 15.122 -30.778 1.00 64.56 76 VAL A O 1
ATOM 572 N N . THR A 1 77 ? 29.537 13.212 -29.607 1.00 59.34 77 THR A N 1
ATOM 573 C CA . THR A 1 77 ? 31.005 13.217 -29.502 1.00 59.34 77 THR A CA 1
ATOM 574 C C . THR A 1 77 ? 31.685 12.586 -30.724 1.00 59.34 77 THR A C 1
ATOM 576 O O . THR A 1 77 ? 32.785 12.990 -31.094 1.00 59.34 77 THR A O 1
ATOM 579 N N . GLY A 1 78 ? 31.037 11.612 -31.372 1.00 60.94 78 GLY A N 1
ATOM 580 C CA . GLY A 1 78 ? 31.583 10.837 -32.492 1.00 60.94 78 GLY A CA 1
ATOM 581 C C . GLY A 1 78 ? 31.540 11.531 -33.858 1.00 60.94 78 GLY A C 1
ATOM 582 O O . GLY A 1 78 ? 32.041 10.974 -34.832 1.00 60.94 78 GLY A O 1
ATOM 583 N N . GLY A 1 79 ? 30.961 12.731 -33.954 1.00 53.31 79 GLY A N 1
ATOM 584 C CA . GLY A 1 79 ? 31.008 13.539 -35.176 1.00 53.31 79 GLY A CA 1
ATOM 585 C C . GLY A 1 79 ? 30.177 12.989 -36.338 1.00 53.31 79 GLY A C 1
ATOM 586 O O . GLY A 1 79 ? 30.515 13.244 -37.495 1.00 53.31 79 GLY A O 1
ATOM 587 N N . VAL A 1 80 ? 29.093 12.250 -36.065 1.00 55.69 80 VAL A N 1
ATOM 588 C CA . VAL A 1 80 ? 28.113 11.886 -37.101 1.00 55.69 80 VAL A CA 1
ATOM 589 C C . VAL A 1 80 ? 27.451 13.182 -37.577 1.00 55.69 80 VAL A C 1
ATOM 591 O O . VAL A 1 80 ? 26.610 13.766 -36.901 1.00 55.69 80 VAL A O 1
ATOM 594 N N . VAL A 1 81 ? 27.917 13.688 -38.720 1.00 51.97 81 VAL A N 1
ATOM 595 C CA . VAL A 1 81 ? 27.483 14.961 -39.298 1.00 51.97 81 VAL A CA 1
ATOM 596 C C . VAL A 1 81 ? 26.003 14.870 -39.649 1.00 51.97 81 VAL A C 1
ATOM 598 O O . VAL A 1 81 ? 25.612 14.212 -40.613 1.00 51.97 81 VAL A O 1
ATOM 601 N N . VAL A 1 82 ? 25.182 15.565 -38.867 1.00 54.28 82 VAL A N 1
ATOM 602 C CA . VAL A 1 82 ? 23.776 15.807 -39.169 1.00 54.28 82 VAL A CA 1
ATOM 603 C C . VAL A 1 82 ? 23.718 16.637 -40.451 1.00 54.28 82 VAL A C 1
ATOM 605 O O . VAL A 1 82 ? 24.079 17.817 -40.458 1.00 54.28 82 VAL A O 1
ATOM 608 N N . ALA A 1 83 ? 23.287 16.030 -41.558 1.00 55.03 83 ALA A N 1
ATOM 609 C CA . ALA A 1 83 ? 22.899 16.794 -42.734 1.00 55.03 83 ALA A CA 1
ATOM 610 C C . ALA A 1 83 ? 21.808 17.782 -42.296 1.00 55.03 83 ALA A C 1
ATOM 612 O O . ALA A 1 83 ? 20.836 17.377 -41.659 1.00 55.03 83 ALA A O 1
ATOM 613 N N . GLN A 1 84 ? 21.998 19.077 -42.565 1.00 49.38 84 GLN A N 1
ATOM 614 C CA . GLN A 1 84 ? 21.095 20.133 -42.102 1.00 49.38 84 GLN A CA 1
ATOM 615 C C . GLN A 1 84 ? 19.644 19.812 -42.509 1.00 49.38 84 GLN A C 1
ATOM 617 O O . GLN A 1 84 ? 19.282 19.959 -43.673 1.00 49.38 84 GLN A O 1
ATOM 622 N N . GLY A 1 85 ? 18.836 19.333 -41.555 1.00 55.22 85 GLY A N 1
ATOM 623 C CA . GLY A 1 85 ? 17.428 18.972 -41.758 1.00 55.22 85 GLY A CA 1
ATOM 624 C C . GLY A 1 85 ? 17.017 17.536 -41.395 1.00 55.22 85 GLY A C 1
ATOM 625 O O . GLY A 1 85 ? 15.818 17.283 -41.327 1.00 55.22 85 GLY A O 1
ATOM 626 N N . THR A 1 86 ? 17.938 16.601 -41.132 1.00 60.31 86 THR A N 1
ATOM 627 C CA . THR A 1 86 ? 17.589 15.235 -40.675 1.00 60.31 86 THR A CA 1
ATOM 628 C C . THR A 1 86 ? 17.750 15.083 -39.163 1.00 60.31 86 THR A C 1
ATOM 630 O O . THR A 1 86 ? 18.755 15.521 -38.618 1.00 60.31 86 THR A O 1
ATOM 633 N N . VAL A 1 87 ? 16.780 14.461 -38.481 1.00 64.88 87 VAL A N 1
ATOM 634 C CA . VAL A 1 87 ? 16.860 14.160 -37.037 1.00 64.88 87 VAL A CA 1
ATOM 635 C C . VAL A 1 87 ? 18.042 13.227 -36.771 1.00 64.88 87 VAL A C 1
ATOM 637 O O . VAL A 1 87 ? 18.220 12.232 -37.477 1.00 64.88 87 VAL A O 1
ATOM 640 N N . SER A 1 88 ? 18.845 13.565 -35.765 1.00 73.12 88 SER A N 1
ATOM 641 C CA . SER A 1 88 ? 19.991 12.768 -35.333 1.00 73.12 88 SER A CA 1
ATOM 642 C C . SER A 1 88 ? 19.488 11.425 -34.754 1.00 73.12 88 SER A C 1
ATOM 644 O O . SER A 1 88 ? 18.500 11.418 -34.012 1.00 73.12 88 SER A O 1
ATOM 646 N N . PRO A 1 89 ? 20.074 10.260 -35.094 1.00 71.00 89 PRO A N 1
ATOM 647 C CA . PRO A 1 89 ? 19.605 8.976 -34.570 1.00 71.00 89 PRO A CA 1
ATOM 648 C C . PRO A 1 89 ? 19.543 8.877 -33.032 1.00 71.00 89 PRO A C 1
ATOM 650 O O . PRO A 1 89 ? 18.701 8.150 -32.512 1.00 71.00 89 PRO A O 1
ATOM 653 N N . GLY A 1 90 ? 20.374 9.618 -32.292 1.00 74.75 90 GLY A N 1
ATOM 654 C CA . GLY A 1 90 ? 20.303 9.735 -30.832 1.00 74.75 90 GLY A CA 1
ATOM 655 C C . GLY A 1 90 ? 19.153 10.622 -30.342 1.00 74.75 90 GLY A C 1
ATOM 656 O O . GLY A 1 90 ? 18.478 10.252 -29.383 1.00 74.75 90 GLY A O 1
ATOM 657 N N . GLN A 1 91 ? 18.852 11.726 -31.035 1.00 80.88 91 GLN A N 1
ATOM 658 C CA . GLN A 1 91 ? 17.664 12.553 -30.760 1.00 80.88 91 GLN A CA 1
ATOM 659 C C . GLN A 1 91 ? 16.358 11.789 -31.019 1.00 80.88 91 GLN A C 1
ATOM 661 O O . GLN A 1 91 ? 15.352 12.011 -30.351 1.00 80.88 91 GLN A O 1
ATOM 666 N N . ALA A 1 92 ? 16.362 10.824 -31.945 1.00 80.19 92 ALA A N 1
ATOM 667 C CA . ALA A 1 92 ? 15.215 9.938 -32.150 1.00 80.19 92 ALA A CA 1
ATOM 668 C C . ALA A 1 92 ? 14.905 9.054 -30.921 1.00 80.19 92 ALA A C 1
ATOM 670 O O . ALA A 1 92 ? 13.783 8.562 -30.794 1.00 80.19 92 ALA A O 1
ATOM 671 N N . LEU A 1 93 ? 15.870 8.868 -30.009 1.00 86.25 93 LEU A N 1
ATOM 672 C CA . LEU A 1 93 ? 15.686 8.145 -28.748 1.00 86.25 93 LEU A CA 1
ATOM 673 C C . LEU A 1 93 ? 15.213 9.044 -27.593 1.00 86.25 93 LEU A C 1
ATOM 675 O O . LEU A 1 93 ? 14.833 8.499 -26.558 1.00 86.25 93 LEU A O 1
ATOM 679 N N . ASP A 1 94 ? 15.177 10.375 -27.750 1.00 88.69 94 ASP A N 1
ATOM 680 C CA . ASP A 1 94 ? 14.768 11.302 -26.678 1.00 88.69 94 ASP A CA 1
ATOM 681 C C . ASP A 1 94 ? 13.383 10.967 -26.098 1.00 88.69 94 ASP A C 1
ATOM 683 O O . ASP A 1 94 ? 13.273 10.822 -24.877 1.00 88.69 94 ASP A O 1
ATOM 687 N N . PRO A 1 95 ? 12.331 10.723 -26.913 1.00 88.19 95 PRO A N 1
ATOM 688 C CA . PRO A 1 95 ? 11.018 10.377 -26.370 1.00 88.19 95 PRO A CA 1
ATOM 689 C C . PRO A 1 95 ? 11.041 9.084 -25.549 1.00 88.19 95 PRO A C 1
ATOM 691 O O . PRO A 1 95 ? 10.299 8.945 -24.579 1.00 88.19 95 PRO A O 1
ATOM 694 N N . LEU A 1 96 ? 11.894 8.129 -25.928 1.00 90.69 96 LEU A N 1
ATOM 695 C CA . LEU A 1 96 ? 12.040 6.875 -25.203 1.00 90.69 96 LEU A CA 1
ATOM 696 C C . LEU A 1 96 ? 12.775 7.076 -23.876 1.00 90.69 96 LEU A C 1
ATOM 698 O O . LEU A 1 96 ? 12.349 6.515 -22.868 1.00 90.69 96 LEU A O 1
ATOM 702 N N . ASN A 1 97 ? 13.849 7.870 -23.869 1.00 91.69 97 ASN A N 1
ATOM 703 C CA . ASN A 1 97 ? 14.563 8.225 -22.646 1.00 91.69 97 ASN A CA 1
ATOM 704 C C . ASN A 1 97 ? 13.606 8.861 -21.627 1.00 91.69 97 ASN A C 1
ATOM 706 O O . ASN A 1 97 ? 13.530 8.403 -20.488 1.00 91.69 97 ASN A O 1
ATOM 710 N N . ASP A 1 98 ? 12.798 9.829 -22.065 1.00 93.81 98 ASP A N 1
ATOM 711 C CA . ASP A 1 98 ? 11.815 10.503 -21.214 1.00 93.81 98 ASP A CA 1
ATOM 712 C C . ASP A 1 98 ? 10.765 9.532 -20.646 1.00 93.81 98 ASP A C 1
ATOM 714 O O . ASP A 1 98 ? 10.365 9.641 -19.482 1.00 93.81 98 ASP A O 1
ATOM 718 N N . LEU A 1 99 ? 10.300 8.565 -21.448 1.00 94.19 99 LEU A N 1
ATOM 719 C CA . LEU A 1 99 ? 9.367 7.531 -20.989 1.00 94.19 99 LEU A CA 1
ATOM 720 C C . LEU A 1 99 ? 10.002 6.624 -19.933 1.00 94.19 99 LEU A C 1
ATOM 722 O O . LEU A 1 99 ? 9.375 6.350 -18.909 1.00 94.19 99 LEU A O 1
ATOM 726 N N . VAL A 1 100 ? 11.241 6.182 -20.155 1.00 93.19 100 VAL A N 1
ATOM 727 C CA . VAL A 1 100 ? 11.982 5.337 -19.210 1.00 93.19 100 VAL A CA 1
ATOM 728 C C . VAL A 1 100 ? 12.265 6.090 -17.905 1.00 93.19 100 VAL A C 1
ATOM 730 O O . VAL A 1 100 ? 12.109 5.515 -16.826 1.00 93.19 100 VAL A O 1
ATOM 733 N N . GLU A 1 101 ? 12.610 7.377 -17.967 1.00 93.50 101 GLU A N 1
ATOM 734 C CA . GLU A 1 101 ? 12.812 8.225 -16.787 1.00 93.50 101 GLU A CA 1
ATOM 735 C C . GLU A 1 101 ? 11.521 8.382 -15.968 1.00 93.50 101 GLU A C 1
ATOM 737 O O . GLU A 1 101 ? 11.514 8.210 -14.740 1.00 93.50 101 GLU A O 1
ATOM 742 N N . ARG A 1 102 ? 10.396 8.651 -16.642 1.00 94.44 102 ARG A N 1
ATOM 743 C CA . ARG A 1 102 ? 9.076 8.738 -15.997 1.00 94.44 102 ARG A CA 1
ATOM 744 C C . ARG A 1 102 ? 8.675 7.408 -15.378 1.00 94.44 102 ARG A C 1
ATOM 746 O O . ARG A 1 102 ? 8.245 7.384 -14.228 1.00 94.44 102 ARG A O 1
ATOM 753 N N . PHE A 1 103 ? 8.854 6.308 -16.100 1.00 94.06 103 PHE A N 1
ATOM 754 C CA . PHE A 1 103 ? 8.579 4.969 -15.592 1.00 94.06 103 PHE A CA 1
ATOM 755 C C . PHE A 1 103 ? 9.418 4.639 -14.359 1.00 94.06 103 PHE A C 1
ATOM 757 O O . PHE A 1 103 ? 8.872 4.194 -13.353 1.00 94.06 103 PHE A O 1
ATOM 764 N N . SER A 1 104 ? 10.717 4.945 -14.388 1.00 94.88 104 SER A N 1
ATOM 765 C CA . SER A 1 104 ? 11.610 4.811 -13.234 1.00 94.88 104 SER A CA 1
ATOM 766 C C . SER A 1 104 ? 11.086 5.599 -12.027 1.00 94.88 104 SER A C 1
ATOM 768 O O . SER A 1 104 ? 10.952 5.057 -10.929 1.00 94.88 104 SER A O 1
ATOM 770 N N . SER A 1 105 ? 10.676 6.852 -12.233 1.00 95.00 105 SER A N 1
ATOM 771 C CA . SER A 1 105 ? 10.093 7.688 -11.177 1.00 95.00 105 SER A CA 1
ATOM 772 C C . SER A 1 105 ? 8.789 7.101 -10.615 1.00 95.00 105 SER A C 1
ATOM 774 O O . SER A 1 105 ? 8.568 7.118 -9.400 1.00 95.00 105 SER A O 1
ATOM 776 N N . VAL A 1 106 ? 7.937 6.526 -11.472 1.00 93.94 106 VAL A N 1
ATOM 777 C CA . VAL A 1 106 ? 6.702 5.847 -11.052 1.00 93.94 106 VAL A CA 1
ATOM 778 C C . VAL A 1 106 ? 7.020 4.579 -10.258 1.00 93.94 106 VAL A C 1
ATOM 780 O O . VAL A 1 106 ? 6.424 4.379 -9.202 1.00 93.94 106 VAL A O 1
ATOM 783 N N . MET A 1 107 ? 7.981 3.758 -10.692 1.00 94.56 107 MET A N 1
ATOM 784 C CA . MET A 1 107 ? 8.383 2.536 -9.980 1.00 94.56 107 MET A CA 1
ATOM 785 C C . MET A 1 107 ? 9.035 2.834 -8.622 1.00 94.56 107 MET A C 1
ATOM 787 O O . MET A 1 107 ? 8.766 2.140 -7.636 1.00 94.56 107 MET A O 1
ATOM 791 N N . LEU A 1 108 ? 9.832 3.901 -8.523 1.00 95.50 108 LEU A N 1
ATOM 792 C CA . LEU A 1 108 ? 10.363 4.381 -7.245 1.00 95.50 108 LEU A CA 1
ATOM 793 C C . LEU A 1 108 ? 9.230 4.796 -6.301 1.00 95.50 108 LEU A C 1
ATOM 795 O O . LEU A 1 108 ? 9.171 4.349 -5.155 1.00 95.50 108 LEU A O 1
ATOM 799 N N . THR A 1 109 ? 8.298 5.610 -6.798 1.00 94.62 109 THR A N 1
ATOM 800 C CA . THR A 1 109 ? 7.126 6.049 -6.026 1.00 94.62 109 THR A CA 1
ATOM 801 C C . THR A 1 109 ? 6.288 4.855 -5.564 1.00 94.62 109 THR A C 1
ATOM 803 O O . THR A 1 109 ? 5.883 4.786 -4.404 1.00 94.62 109 THR A O 1
ATOM 806 N N . ALA A 1 110 ? 6.081 3.880 -6.449 1.00 92.44 110 ALA A N 1
ATOM 807 C CA . ALA A 1 110 ? 5.407 2.623 -6.160 1.00 92.44 110 ALA A CA 1
ATOM 808 C C . ALA A 1 110 ? 6.097 1.834 -5.039 1.00 92.44 110 ALA A C 1
ATOM 810 O O . ALA A 1 110 ? 5.433 1.385 -4.110 1.00 92.44 110 ALA A O 1
ATOM 811 N N . THR A 1 111 ? 7.424 1.718 -5.085 1.00 95.12 111 THR A N 1
ATOM 812 C CA . THR A 1 111 ? 8.233 1.039 -4.059 1.00 95.12 111 THR A CA 1
ATOM 813 C C . THR A 1 111 ? 8.042 1.695 -2.686 1.00 95.12 111 THR A C 1
ATOM 815 O O . THR A 1 111 ? 7.814 1.009 -1.686 1.00 95.12 111 THR A O 1
ATOM 818 N N . VAL A 1 112 ? 8.051 3.031 -2.629 1.00 95.94 112 VAL A N 1
ATOM 819 C CA . VAL A 1 112 ? 7.798 3.791 -1.392 1.00 95.94 112 VAL A CA 1
ATOM 820 C C . VAL A 1 112 ? 6.369 3.565 -0.883 1.00 95.94 112 VAL A C 1
ATOM 822 O O . VAL A 1 112 ? 6.176 3.272 0.298 1.00 95.94 112 VAL A O 1
ATOM 825 N N . ALA A 1 113 ? 5.367 3.648 -1.763 1.00 94.56 113 ALA A N 1
ATOM 826 C CA . ALA A 1 113 ? 3.961 3.455 -1.404 1.00 94.56 113 ALA A CA 1
ATOM 827 C C . ALA A 1 113 ? 3.664 2.030 -0.902 1.00 94.56 113 ALA A C 1
ATOM 829 O O . ALA A 1 113 ? 2.961 1.849 0.097 1.00 94.56 113 ALA A O 1
ATOM 830 N N . LEU A 1 114 ? 4.231 1.015 -1.558 1.00 95.56 114 LEU A N 1
ATOM 831 C CA . LEU A 1 114 ? 4.117 -0.384 -1.151 1.00 95.56 114 LEU A CA 1
ATOM 832 C C . LEU A 1 114 ? 4.790 -0.628 0.199 1.00 95.56 114 LEU A C 1
ATOM 834 O O . LEU A 1 114 ? 4.181 -1.238 1.072 1.00 95.56 114 LEU A O 1
ATOM 838 N N . THR A 1 115 ? 5.987 -0.077 0.418 1.00 96.75 115 THR A N 1
ATOM 839 C CA . THR A 1 115 ? 6.665 -0.156 1.723 1.00 96.75 115 THR A CA 1
ATOM 840 C C . THR A 1 115 ? 5.815 0.481 2.824 1.00 96.75 115 THR A C 1
ATOM 842 O O . THR A 1 115 ? 5.629 -0.108 3.887 1.00 96.75 115 THR A O 1
ATOM 845 N N . GLY A 1 116 ? 5.224 1.650 2.562 1.00 95.75 116 GLY A N 1
ATOM 846 C CA . GLY A 1 116 ? 4.283 2.282 3.489 1.00 95.75 116 GLY A CA 1
ATOM 847 C C . GLY A 1 116 ? 3.068 1.398 3.784 1.00 95.75 116 GLY A C 1
ATOM 848 O O . GLY A 1 116 ? 2.663 1.274 4.936 1.00 95.75 116 GLY A O 1
ATOM 849 N N . SER A 1 117 ? 2.528 0.725 2.768 1.00 95.75 117 SER A N 1
ATOM 850 C CA . SER A 1 117 ? 1.400 -0.201 2.919 1.00 95.75 117 SER A CA 1
ATOM 851 C C . SER A 1 117 ? 1.768 -1.423 3.767 1.00 95.75 117 SER A C 1
ATOM 853 O O . SER A 1 117 ? 0.995 -1.808 4.643 1.00 95.75 117 SER A O 1
ATOM 855 N N . VAL A 1 118 ? 2.966 -1.989 3.576 1.00 96.50 118 VAL A N 1
ATOM 856 C CA . VAL A 1 118 ? 3.503 -3.078 4.409 1.00 96.50 118 VAL A CA 1
ATOM 857 C C . VAL A 1 118 ? 3.593 -2.632 5.869 1.00 96.50 118 VAL A C 1
ATOM 859 O O . VAL A 1 118 ? 3.070 -3.311 6.752 1.00 96.50 118 VAL A O 1
ATOM 862 N N . LEU A 1 119 ? 4.176 -1.457 6.126 1.00 96.81 119 LEU A N 1
ATOM 863 C CA . LEU A 1 119 ? 4.292 -0.905 7.479 1.00 96.81 119 LEU A CA 1
ATOM 864 C C . LEU A 1 119 ? 2.926 -0.632 8.117 1.00 96.81 119 LEU A C 1
ATOM 866 O O . LEU A 1 119 ? 2.755 -0.879 9.307 1.00 96.81 119 LEU A O 1
ATOM 870 N N . LEU A 1 120 ? 1.941 -0.163 7.346 1.00 95.38 120 LEU A N 1
ATOM 871 C CA . LEU A 1 120 ? 0.577 0.049 7.835 1.00 95.38 120 LEU A CA 1
ATOM 872 C C . LEU A 1 120 ? -0.097 -1.265 8.239 1.00 95.38 120 LEU A C 1
ATOM 874 O O . LEU A 1 120 ? -0.722 -1.321 9.298 1.00 95.38 120 LEU A O 1
ATOM 878 N N . VAL A 1 121 ? 0.048 -2.326 7.438 1.00 96.31 121 VAL A N 1
ATOM 879 C CA . VAL A 1 121 ? -0.502 -3.649 7.773 1.00 96.31 121 VAL A CA 1
ATOM 880 C C . VAL A 1 121 ? 0.215 -4.246 8.987 1.00 96.31 121 VAL A C 1
ATOM 882 O O . VAL A 1 121 ? -0.452 -4.754 9.886 1.00 96.31 121 VAL A O 1
ATOM 885 N N . GLN A 1 122 ? 1.545 -4.139 9.069 1.00 95.88 122 GLN A N 1
ATOM 886 C CA . GLN A 1 122 ? 2.316 -4.585 10.238 1.00 95.88 122 GLN A CA 1
ATOM 887 C C . GLN A 1 122 ? 1.929 -3.820 11.510 1.00 95.88 122 GLN A C 1
ATOM 889 O O . GLN A 1 122 ? 1.702 -4.423 12.558 1.00 95.88 122 GLN A O 1
ATOM 894 N N . ALA A 1 123 ? 1.797 -2.494 11.426 1.00 95.56 123 ALA A N 1
ATOM 895 C CA . ALA A 1 123 ? 1.355 -1.670 12.545 1.00 95.56 123 ALA A CA 1
ATOM 896 C C . ALA A 1 123 ? -0.076 -2.028 12.972 1.00 95.56 123 ALA A C 1
ATOM 898 O O . ALA A 1 123 ? -0.368 -2.090 14.166 1.00 95.56 123 ALA A O 1
ATOM 899 N N . GLY A 1 124 ? -0.969 -2.291 12.017 1.00 94.81 124 GLY A N 1
ATOM 900 C CA . GLY A 1 124 ? -2.332 -2.715 12.314 1.00 94.81 124 GLY A CA 1
ATOM 901 C C . GLY A 1 124 ? -2.402 -4.075 13.005 1.00 94.81 124 GLY A C 1
ATOM 902 O O . GLY A 1 124 ? -3.170 -4.233 13.955 1.00 94.81 124 GLY A O 1
ATOM 903 N N . ASP A 1 125 ? -1.555 -5.018 12.593 1.00 94.69 125 ASP A N 1
ATOM 904 C CA . ASP A 1 125 ? -1.429 -6.329 13.229 1.00 94.69 125 ASP A CA 1
ATOM 905 C C . ASP A 1 125 ? -0.881 -6.227 14.660 1.00 94.69 125 ASP A C 1
ATOM 907 O O . ASP A 1 125 ? -1.430 -6.833 15.579 1.00 94.69 125 ASP A O 1
ATOM 911 N N . LEU A 1 126 ? 0.147 -5.395 14.865 1.00 93.44 126 LEU A N 1
ATOM 912 C CA . LEU A 1 126 ? 0.813 -5.232 16.157 1.00 93.44 126 LEU A CA 1
ATOM 913 C C . LEU A 1 126 ? -0.014 -4.422 17.165 1.00 93.44 126 LEU A C 1
ATOM 915 O O . LEU A 1 126 ? -0.070 -4.771 18.342 1.00 93.44 126 LEU A O 1
ATOM 919 N N . TYR A 1 127 ? -0.635 -3.321 16.733 1.00 94.81 127 TYR A N 1
ATOM 920 C CA . TYR A 1 127 ? -1.285 -2.360 17.632 1.00 94.81 127 TYR A CA 1
ATOM 921 C C . TYR A 1 127 ? -2.815 -2.457 17.645 1.00 94.81 127 TYR A C 1
ATOM 923 O O . TYR A 1 127 ? -3.440 -1.974 18.592 1.00 94.81 127 TYR A O 1
ATOM 931 N N . GLY A 1 128 ? -3.435 -3.077 16.636 1.00 93.69 128 GLY A N 1
ATOM 932 C CA . GLY A 1 128 ? -4.891 -3.169 16.495 1.00 93.69 128 GLY A CA 1
ATOM 933 C C . GLY A 1 128 ? -5.563 -3.786 17.718 1.00 93.69 128 GLY A C 1
ATOM 934 O O . GLY A 1 128 ? -6.251 -3.105 18.481 1.00 93.69 128 GLY A O 1
ATOM 935 N N . PHE A 1 129 ? -5.349 -5.081 17.939 1.00 93.62 129 PHE A N 1
ATOM 936 C CA . PHE A 1 129 ? -5.965 -5.782 19.067 1.00 93.62 129 PHE A CA 1
ATOM 937 C C . PHE A 1 129 ? -5.182 -5.648 20.370 1.00 93.62 129 PHE A C 1
ATOM 939 O O . PHE A 1 129 ? -5.804 -5.605 21.428 1.00 93.62 129 PHE A O 1
ATOM 946 N N . ALA A 1 130 ? -3.858 -5.500 20.324 1.00 93.56 130 ALA A N 1
ATOM 947 C CA . ALA A 1 130 ? -3.058 -5.390 21.541 1.00 93.56 130 ALA A CA 1
ATOM 948 C C . ALA A 1 130 ? -3.182 -4.022 22.237 1.00 93.56 130 ALA A C 1
ATOM 950 O O . ALA A 1 130 ? -3.035 -3.954 23.454 1.00 93.56 130 ALA A O 1
ATOM 951 N N . VAL A 1 131 ? -3.465 -2.933 21.503 1.00 95.56 131 VAL A N 1
ATOM 952 C CA . VAL A 1 131 ? -3.461 -1.564 22.059 1.00 95.56 131 VAL A CA 1
ATOM 953 C C . VAL A 1 131 ? -4.780 -0.828 21.826 1.00 95.56 131 VAL A C 1
ATOM 955 O O . VAL A 1 131 ? -5.417 -0.395 22.788 1.00 95.56 131 VAL A O 1
ATOM 958 N N . LEU A 1 132 ? -5.219 -0.686 20.572 1.00 96.75 132 LEU A N 1
ATOM 959 C CA . LEU A 1 132 ? -6.403 0.118 20.240 1.00 96.75 132 LEU A CA 1
ATOM 960 C C . LEU A 1 132 ? -7.683 -0.488 20.835 1.00 96.75 132 LEU A C 1
ATOM 962 O O . LEU A 1 132 ? -8.498 0.234 21.414 1.00 96.75 132 LEU A O 1
ATOM 966 N N . LEU A 1 133 ? -7.835 -1.813 20.752 1.00 96.69 133 LEU A N 1
ATOM 967 C CA . LEU A 1 133 ? -8.987 -2.527 21.304 1.00 96.69 133 LEU A CA 1
ATOM 968 C C . LEU A 1 133 ? -9.111 -2.375 22.834 1.00 96.69 133 LEU A C 1
ATOM 970 O O . LEU A 1 133 ? -10.166 -1.920 23.287 1.00 96.69 133 LEU A O 1
ATOM 974 N N . PRO A 1 134 ? -8.085 -2.678 23.656 1.00 97.06 134 PRO A N 1
ATOM 975 C CA . PRO A 1 134 ? -8.175 -2.492 25.100 1.00 97.06 134 PRO A CA 1
ATOM 976 C C . PRO A 1 134 ? -8.366 -1.028 25.498 1.00 97.06 134 PRO A C 1
ATOM 978 O O . PRO A 1 134 ? -9.191 -0.753 26.368 1.00 97.06 134 PRO A O 1
ATOM 981 N N . ALA A 1 135 ? -7.695 -0.078 24.837 1.00 97.25 135 ALA A N 1
ATOM 982 C CA . ALA A 1 135 ? -7.911 1.346 25.094 1.00 97.25 135 ALA A CA 1
ATOM 983 C C . ALA A 1 135 ? -9.372 1.754 24.826 1.00 97.25 135 ALA A C 1
ATOM 985 O O . ALA A 1 135 ? -9.997 2.432 25.647 1.00 97.25 135 ALA A O 1
ATOM 986 N N . GLY A 1 136 ? -9.953 1.279 23.720 1.00 97.00 136 GLY A N 1
ATOM 987 C CA . GLY A 1 136 ? -11.358 1.499 23.388 1.00 97.00 136 GLY A CA 1
ATOM 988 C C . GLY A 1 136 ? -12.321 0.914 24.424 1.00 97.00 136 GLY A C 1
ATOM 989 O O . GLY A 1 136 ? -13.256 1.596 24.851 1.00 97.00 136 GLY A O 1
ATOM 990 N N . LEU A 1 137 ? -12.065 -0.315 24.885 1.00 97.12 137 LEU A N 1
ATOM 991 C CA . LEU A 1 137 ? -12.862 -0.982 25.921 1.00 97.12 137 LEU A CA 1
ATOM 992 C C . LEU A 1 137 ? -12.771 -0.281 27.279 1.00 97.12 137 LEU A C 1
ATOM 994 O O . LEU A 1 137 ? -13.790 -0.130 27.952 1.00 97.12 137 LEU A O 1
ATOM 998 N N . VAL A 1 138 ? -11.587 0.195 27.671 1.00 97.12 138 VAL A N 1
ATOM 999 C CA . VAL A 1 138 ? -11.391 0.954 28.916 1.00 97.12 138 VAL A CA 1
ATOM 1000 C C . VAL A 1 138 ? -12.155 2.279 28.871 1.00 97.12 138 VAL A C 1
ATOM 1002 O O . VAL A 1 138 ? -12.847 2.615 29.831 1.00 97.12 138 VAL A O 1
ATOM 1005 N N . LEU A 1 139 ? -12.109 3.010 27.751 1.00 96.06 139 LEU A N 1
ATOM 1006 C CA . LEU A 1 139 ? -12.891 4.242 27.592 1.00 96.06 139 LEU A CA 1
ATOM 1007 C C . LEU A 1 139 ? -14.401 3.975 27.597 1.00 96.06 139 LEU A C 1
ATOM 1009 O O . LEU A 1 139 ? -15.156 4.721 28.225 1.00 96.06 139 LEU A O 1
ATOM 1013 N N . ALA A 1 140 ? -14.846 2.901 26.941 1.00 93.94 140 ALA A N 1
ATOM 1014 C CA . ALA A 1 140 ? -16.245 2.486 26.962 1.00 93.94 140 ALA A CA 1
ATOM 1015 C C . ALA A 1 140 ? -16.704 2.091 28.376 1.00 93.94 140 ALA A C 1
ATOM 1017 O O . ALA A 1 140 ? -17.815 2.437 28.774 1.00 93.94 140 ALA A O 1
ATOM 1018 N N . ALA A 1 141 ? -15.843 1.426 29.152 1.00 94.62 141 ALA A N 1
ATOM 1019 C CA . ALA A 1 141 ? -16.103 1.070 30.542 1.00 94.62 141 ALA A CA 1
ATOM 1020 C C . ALA A 1 141 ? -16.182 2.317 31.437 1.00 94.62 141 ALA A C 1
ATOM 1022 O O . ALA A 1 141 ? -17.141 2.469 32.191 1.00 94.62 141 ALA A O 1
ATOM 1023 N N . ALA A 1 142 ? -15.233 3.248 31.306 1.00 94.00 142 ALA A N 1
ATOM 1024 C CA . ALA A 1 142 ? -15.229 4.510 32.045 1.00 94.00 142 ALA A CA 1
ATOM 1025 C C . ALA A 1 142 ? -16.480 5.357 31.748 1.00 94.00 142 ALA A C 1
ATOM 1027 O O . ALA A 1 142 ? -17.090 5.914 32.661 1.00 94.00 142 ALA A O 1
ATOM 1028 N N . ALA A 1 143 ? -16.934 5.381 30.492 1.00 94.44 143 ALA A N 1
ATOM 1029 C CA . ALA A 1 143 ? -18.131 6.110 30.078 1.00 94.44 143 ALA A CA 1
ATOM 1030 C C . ALA A 1 143 ? -19.422 5.683 30.807 1.00 94.44 143 ALA A C 1
ATOM 1032 O O . ALA A 1 143 ? -20.371 6.463 30.857 1.00 94.44 143 ALA A O 1
ATOM 1033 N N . LEU A 1 144 ? -19.478 4.474 31.384 1.00 92.56 144 LEU A N 1
ATOM 1034 C CA . LEU A 1 144 ? -20.626 3.992 32.169 1.00 92.56 144 LEU A CA 1
ATOM 1035 C C . LEU A 1 144 ? -20.763 4.690 33.532 1.00 92.56 144 LEU A C 1
ATOM 1037 O O . LEU A 1 144 ? -21.846 4.679 34.128 1.00 92.56 144 LEU A O 1
ATOM 1041 N N . TRP A 1 145 ? -19.668 5.275 34.019 1.00 93.75 145 TRP A N 1
ATOM 1042 C CA . TRP A 1 145 ? -19.566 5.890 35.341 1.00 93.75 145 TRP A CA 1
ATOM 1043 C C . TRP A 1 145 ? -19.597 7.418 35.291 1.00 93.75 145 TRP A C 1
ATOM 1045 O O . TRP A 1 145 ? -19.949 8.043 36.289 1.00 93.75 145 TRP A O 1
ATOM 1055 N N . LEU A 1 146 ? -19.295 8.028 34.139 1.00 92.88 146 LEU A N 1
ATOM 1056 C CA . LEU A 1 146 ? -19.365 9.478 33.966 1.00 92.88 146 LEU A CA 1
ATOM 1057 C C . LEU A 1 146 ? -20.746 9.929 33.451 1.00 92.88 146 LEU A C 1
ATOM 1059 O O . LEU A 1 146 ? -21.181 9.488 32.384 1.00 92.88 146 LEU A O 1
ATOM 1063 N N . PRO A 1 147 ? -21.440 10.846 34.150 1.00 89.62 147 PRO A N 1
ATOM 1064 C CA . PRO A 1 147 ? -22.682 11.432 33.660 1.00 89.62 147 PRO A CA 1
ATOM 1065 C C . PRO A 1 147 ? -22.438 12.531 32.608 1.00 89.62 147 PRO A C 1
ATOM 1067 O O . PRO A 1 147 ? -21.341 13.073 32.462 1.00 89.62 147 PRO A O 1
ATOM 1070 N N . GLY A 1 148 ? -23.500 12.897 31.885 1.00 91.38 148 GLY A N 1
ATOM 1071 C CA . GLY A 1 148 ? -23.526 14.081 31.021 1.00 91.38 148 GLY A CA 1
ATOM 1072 C C . GLY A 1 148 ? -22.651 13.993 29.763 1.00 91.38 148 GLY A C 1
ATOM 1073 O O . GLY A 1 148 ? -22.500 12.935 29.147 1.00 91.38 148 GLY A O 1
ATOM 1074 N N . SER A 1 149 ? -22.106 15.141 29.351 1.00 91.12 149 SER A N 1
ATOM 1075 C CA . SER A 1 149 ? -21.289 15.282 28.137 1.00 91.12 149 SER A CA 1
ATOM 1076 C C . SER A 1 149 ? -19.962 14.523 28.220 1.00 91.12 149 SER A C 1
ATOM 1078 O O . SER A 1 149 ? -19.513 13.991 27.207 1.00 91.12 149 SER A O 1
ATOM 1080 N N . ALA A 1 150 ? -19.374 14.404 29.415 1.00 91.38 150 ALA A N 1
ATOM 1081 C CA . ALA A 1 150 ? -18.120 13.686 29.634 1.00 91.38 150 ALA A CA 1
ATOM 1082 C C . ALA A 1 150 ? -18.250 12.185 29.316 1.00 91.38 150 ALA A C 1
ATOM 1084 O O . ALA A 1 150 ? -17.465 11.650 28.533 1.00 91.38 150 ALA A O 1
ATOM 1085 N N . GLY A 1 151 ? -19.293 11.515 29.826 1.00 91.62 151 GLY A N 1
ATOM 1086 C CA . GLY A 1 151 ? -19.564 10.110 29.492 1.00 91.62 151 GLY A CA 1
ATOM 1087 C C . GLY A 1 151 ? -19.872 9.902 28.006 1.00 91.62 151 GLY A C 1
ATOM 1088 O O . GLY A 1 151 ? -19.403 8.945 27.390 1.00 91.62 151 GLY A O 1
ATOM 1089 N N . ALA A 1 152 ? -20.602 10.834 27.381 1.00 90.75 152 ALA A N 1
ATOM 1090 C CA . ALA A 1 152 ? -20.868 10.784 25.943 1.00 90.75 152 ALA A CA 1
ATOM 1091 C C . ALA A 1 152 ? -19.587 10.931 25.097 1.00 90.75 152 ALA A C 1
ATOM 1093 O O . ALA A 1 152 ? -19.440 10.225 24.095 1.00 90.75 152 ALA A O 1
ATOM 1094 N N . ALA A 1 153 ? -18.663 11.807 25.508 1.00 92.56 153 ALA A N 1
ATOM 1095 C CA . ALA A 1 153 ? -17.370 11.996 24.859 1.00 92.56 153 ALA A CA 1
ATOM 1096 C C . ALA A 1 153 ? -16.479 10.752 24.996 1.00 92.56 153 ALA A C 1
ATOM 1098 O O . ALA A 1 153 ? -15.978 10.262 23.985 1.00 92.56 153 ALA A O 1
ATOM 1099 N N . MET A 1 154 ? -16.357 10.178 26.200 1.00 93.62 154 MET A N 1
ATOM 1100 C CA . MET A 1 154 ? -15.580 8.949 26.419 1.00 93.62 154 MET A CA 1
ATOM 1101 C C . MET A 1 154 ? -16.152 7.759 25.649 1.00 93.62 154 MET A C 1
ATOM 1103 O O . MET A 1 154 ? -15.395 6.995 25.057 1.00 93.62 154 MET A O 1
ATOM 1107 N N . ARG A 1 155 ? -17.484 7.633 25.569 1.00 92.31 155 ARG A N 1
ATOM 1108 C CA . ARG A 1 155 ? -18.122 6.598 24.747 1.00 92.31 155 ARG A CA 1
ATOM 1109 C C . ARG A 1 155 ? -17.795 6.775 23.267 1.00 92.31 155 ARG A C 1
ATOM 1111 O O . ARG A 1 155 ? -17.493 5.792 22.602 1.00 92.31 155 ARG A O 1
ATOM 1118 N N . ARG A 1 156 ? -17.853 8.006 22.742 1.00 92.19 156 ARG A N 1
ATOM 1119 C CA . ARG A 1 156 ? -17.470 8.289 21.347 1.00 92.19 156 ARG A CA 1
ATOM 1120 C C . ARG A 1 156 ? -16.003 7.959 21.094 1.00 92.19 156 ARG A C 1
ATOM 1122 O O . ARG A 1 156 ? -15.722 7.261 20.131 1.00 92.19 156 ARG A O 1
ATOM 1129 N N . ALA A 1 157 ? -15.101 8.411 21.962 1.00 94.12 157 ALA A N 1
ATOM 1130 C CA . ALA A 1 157 ? -13.678 8.109 21.853 1.00 94.12 157 ALA A CA 1
ATOM 1131 C C . ALA A 1 157 ? -13.418 6.593 21.899 1.00 94.12 157 ALA A C 1
ATOM 1133 O O . ALA A 1 157 ? -12.713 6.070 21.044 1.00 94.12 157 ALA A O 1
ATOM 1134 N N . GLY A 1 158 ? -14.064 5.874 22.823 1.00 95.19 158 GLY A N 1
ATOM 1135 C CA . GLY A 1 158 ? -13.984 4.417 22.911 1.00 95.19 158 GLY A CA 1
ATOM 1136 C C . GLY A 1 158 ? -14.466 3.722 21.639 1.00 95.19 158 GLY A C 1
ATOM 1137 O O . GLY A 1 158 ? -13.761 2.876 21.105 1.00 95.19 158 GLY A O 1
ATOM 1138 N N . LEU A 1 159 ? -15.618 4.126 21.094 1.00 93.50 159 LEU A N 1
ATOM 1139 C CA . LEU A 1 159 ? -16.132 3.583 19.831 1.00 93.50 159 LEU A CA 1
ATOM 1140 C C . LEU A 1 159 ? -15.196 3.859 18.649 1.00 93.50 159 LEU A C 1
ATOM 1142 O O . LEU A 1 159 ? -14.981 2.964 17.839 1.00 93.50 159 LEU A O 1
ATOM 1146 N N . ILE A 1 160 ? -14.618 5.061 18.561 1.00 93.75 160 ILE A N 1
ATOM 1147 C CA . ILE A 1 160 ? -13.636 5.398 17.519 1.00 93.75 160 ILE A CA 1
ATOM 1148 C C . ILE A 1 160 ? -12.412 4.484 17.629 1.00 93.75 160 ILE A C 1
ATOM 1150 O O . ILE A 1 160 ? -11.977 3.951 16.615 1.00 93.75 160 ILE A O 1
ATOM 1154 N N . LEU A 1 161 ? -11.893 4.246 18.838 1.00 96.00 161 LEU A N 1
ATOM 1155 C CA . LEU A 1 161 ? -10.756 3.342 19.042 1.00 96.00 161 LEU A CA 1
ATOM 1156 C C . LEU A 1 161 ? -11.093 1.883 18.722 1.00 96.00 161 LEU A C 1
ATOM 1158 O O . LEU A 1 161 ? -10.275 1.197 18.120 1.00 96.00 161 LEU A O 1
ATOM 1162 N N . LEU A 1 162 ? -12.294 1.410 19.067 1.00 95.31 162 LEU A N 1
ATOM 1163 C CA . LEU A 1 162 ? -12.741 0.056 18.721 1.00 95.31 162 LEU A CA 1
ATOM 1164 C C . LEU A 1 162 ? -12.881 -0.124 17.204 1.00 95.31 162 LEU A C 1
ATOM 1166 O O . LEU A 1 162 ? -12.464 -1.147 16.663 1.00 95.31 162 LEU A O 1
ATOM 1170 N N . LEU A 1 163 ? -13.426 0.878 16.509 1.00 92.44 163 LEU A N 1
ATOM 1171 C CA . LEU A 1 163 ? -13.494 0.878 15.048 1.00 92.44 163 LEU A CA 1
ATOM 1172 C C . LEU A 1 163 ? -12.097 0.949 14.429 1.00 92.44 163 LEU A C 1
ATOM 1174 O O . LEU A 1 163 ? -11.810 0.195 13.505 1.00 92.44 163 LEU A O 1
ATOM 1178 N N . ALA A 1 164 ? -11.212 1.793 14.963 1.00 93.31 164 ALA A N 1
ATOM 1179 C CA . ALA A 1 164 ? -9.826 1.878 14.520 1.00 93.31 164 ALA A CA 1
ATOM 1180 C C . ALA A 1 164 ? -9.093 0.542 14.709 1.00 93.31 164 ALA A C 1
ATOM 1182 O O . ALA A 1 164 ? -8.406 0.106 13.795 1.00 93.31 164 ALA A O 1
ATOM 1183 N N . ALA A 1 165 ? -9.291 -0.147 15.838 1.00 95.25 165 ALA A N 1
ATOM 1184 C CA . ALA A 1 165 ? -8.742 -1.478 16.084 1.00 95.25 165 ALA A CA 1
ATOM 1185 C C . ALA A 1 165 ? -9.215 -2.498 15.039 1.00 95.25 165 ALA A C 1
ATOM 1187 O O . ALA A 1 165 ? -8.405 -3.236 14.481 1.00 95.25 165 ALA A O 1
ATOM 1188 N N . ALA A 1 166 ? -10.520 -2.514 14.747 1.00 93.00 166 ALA A N 1
ATOM 1189 C CA . ALA A 1 166 ? -11.103 -3.414 13.758 1.00 93.00 166 ALA A CA 1
ATOM 1190 C C . ALA A 1 166 ? -10.608 -3.111 12.335 1.00 93.00 166 ALA A C 1
ATOM 1192 O O . ALA A 1 166 ? -10.238 -4.026 11.602 1.00 93.00 166 ALA A O 1
ATOM 1193 N N . ILE A 1 167 ? -10.548 -1.835 11.943 1.00 92.00 167 ILE A N 1
ATOM 1194 C CA . ILE A 1 167 ? -10.031 -1.423 10.632 1.00 92.00 167 ILE A CA 1
ATOM 1195 C C . ILE A 1 167 ? -8.545 -1.759 10.514 1.00 92.00 167 ILE A C 1
ATOM 1197 O O . ILE A 1 167 ? -8.130 -2.309 9.502 1.00 92.00 167 ILE A O 1
ATOM 1201 N N . ALA A 1 168 ? -7.747 -1.474 11.540 1.00 93.62 168 ALA A N 1
ATOM 1202 C CA . ALA A 1 168 ? -6.314 -1.722 11.510 1.00 93.62 168 ALA A CA 1
ATOM 1203 C C . ALA A 1 168 ? -5.997 -3.222 11.391 1.00 93.62 168 ALA A C 1
ATOM 1205 O O . ALA A 1 168 ? -5.175 -3.610 10.566 1.00 93.62 168 ALA A O 1
ATOM 1206 N N . LYS A 1 169 ? -6.690 -4.065 12.166 1.00 92.56 169 LYS A N 1
ATOM 1207 C CA . LYS A 1 169 ? -6.441 -5.511 12.206 1.00 92.56 169 LYS A CA 1
ATOM 1208 C C . LYS A 1 169 ? -7.083 -6.278 11.046 1.00 92.56 169 LYS A C 1
ATOM 1210 O O . LYS A 1 169 ? -6.505 -7.245 10.568 1.00 92.56 169 LYS A O 1
ATOM 1215 N N . LEU A 1 170 ? -8.275 -5.876 10.599 1.00 92.19 170 LEU A N 1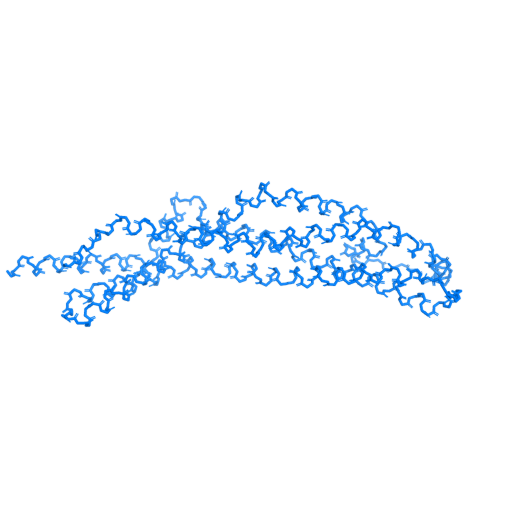
ATOM 1216 C CA . LEU A 1 170 ? -9.056 -6.613 9.593 1.00 92.19 170 LEU A CA 1
ATOM 1217 C C . LEU A 1 170 ? -9.275 -5.812 8.310 1.00 92.19 170 LEU A C 1
ATOM 1219 O O . LEU A 1 170 ? -9.159 -6.358 7.218 1.00 92.19 170 LEU A O 1
ATOM 1223 N N . GLY A 1 171 ? -9.573 -4.519 8.425 1.00 91.88 171 GLY A N 1
ATOM 1224 C CA . GLY A 1 171 ? -9.870 -3.656 7.279 1.00 91.88 171 GLY A CA 1
ATOM 1225 C C . GLY A 1 171 ? -8.677 -3.438 6.345 1.00 91.88 171 GLY A C 1
ATOM 1226 O O . GLY A 1 171 ? -8.836 -3.544 5.129 1.00 91.88 171 GLY A O 1
ATOM 1227 N N . LEU A 1 172 ? -7.483 -3.172 6.889 1.00 93.69 172 LEU A N 1
ATOM 1228 C CA . LEU A 1 172 ? -6.272 -2.968 6.086 1.00 93.69 172 LEU A CA 1
ATOM 1229 C C . LEU A 1 172 ? -5.879 -4.242 5.320 1.00 93.69 172 LEU A C 1
ATOM 1231 O O . LEU A 1 172 ? -5.784 -4.162 4.093 1.00 93.69 172 LEU A O 1
ATOM 1235 N N . PRO A 1 173 ? -5.745 -5.428 5.954 1.00 94.19 173 PRO A N 1
ATOM 1236 C CA . PRO A 1 173 ? -5.483 -6.649 5.198 1.00 94.19 173 PRO A CA 1
ATOM 1237 C C . PRO A 1 173 ? -6.590 -6.989 4.197 1.00 94.19 173 PRO A C 1
ATOM 1239 O O . PRO A 1 173 ? -6.292 -7.368 3.067 1.00 94.19 173 PRO A O 1
ATOM 1242 N N . ALA A 1 174 ? -7.864 -6.792 4.557 1.00 93.56 174 ALA A N 1
ATOM 1243 C CA . ALA A 1 174 ? -8.976 -7.023 3.635 1.00 93.56 174 ALA A CA 1
ATOM 1244 C C . ALA A 1 174 ? -8.900 -6.123 2.393 1.00 93.56 174 ALA A C 1
ATOM 1246 O O . ALA A 1 174 ? -9.208 -6.574 1.293 1.00 93.56 174 ALA A O 1
ATOM 1247 N N . THR A 1 175 ? -8.451 -4.874 2.549 1.00 94.69 175 THR A N 1
ATOM 1248 C CA . THR A 1 175 ? -8.233 -3.941 1.433 1.00 94.69 175 THR A CA 1
ATOM 1249 C C . THR A 1 175 ? -7.157 -4.454 0.487 1.00 94.69 175 THR A C 1
ATOM 1251 O O . THR A 1 175 ? -7.356 -4.460 -0.728 1.00 94.69 175 THR A O 1
ATOM 1254 N N . VAL A 1 176 ? -6.040 -4.937 1.033 1.00 95.88 176 VAL A N 1
ATOM 1255 C CA . VAL A 1 176 ? -4.960 -5.532 0.236 1.00 95.88 176 VAL A CA 1
ATOM 1256 C C . VAL A 1 176 ? -5.464 -6.764 -0.509 1.00 95.88 176 VAL A C 1
ATOM 1258 O O . VAL A 1 176 ? -5.311 -6.849 -1.721 1.00 95.88 176 VAL A O 1
ATOM 1261 N N . MET A 1 177 ? -6.133 -7.688 0.182 1.00 94.62 177 MET A N 1
ATOM 1262 C CA . MET A 1 177 ? -6.656 -8.905 -0.443 1.00 94.62 177 MET A CA 1
ATOM 1263 C C . MET A 1 177 ? -7.693 -8.600 -1.530 1.00 94.62 177 MET A C 1
ATOM 1265 O O . MET A 1 177 ? -7.676 -9.223 -2.589 1.00 94.62 177 MET A O 1
ATOM 1269 N N . ALA A 1 178 ? -8.576 -7.625 -1.300 1.00 94.81 178 ALA A N 1
ATOM 1270 C CA . ALA A 1 178 ? -9.549 -7.188 -2.295 1.00 94.81 178 ALA A CA 1
ATOM 1271 C C . ALA A 1 178 ? -8.872 -6.537 -3.509 1.00 94.81 178 ALA A C 1
ATOM 1273 O O . ALA A 1 178 ? -9.256 -6.816 -4.643 1.00 94.81 178 ALA A O 1
ATOM 1274 N N . THR A 1 179 ? -7.854 -5.702 -3.278 1.00 94.94 179 THR A N 1
ATOM 1275 C CA . THR A 1 179 ? -7.041 -5.095 -4.343 1.00 94.94 179 THR A CA 1
ATOM 1276 C C . THR A 1 179 ? -6.411 -6.177 -5.200 1.00 94.94 179 THR A C 1
ATOM 1278 O O . THR A 1 179 ? -6.565 -6.158 -6.417 1.00 94.94 179 THR A O 1
ATOM 1281 N N . GLU A 1 180 ? -5.752 -7.140 -4.566 1.00 95.00 180 GLU A N 1
ATOM 1282 C CA . GLU A 1 180 ? -5.060 -8.223 -5.252 1.00 95.00 180 GLU A CA 1
ATOM 1283 C C . GLU A 1 180 ? -6.026 -9.112 -6.036 1.00 95.00 180 GLU A C 1
ATOM 1285 O O . GLU A 1 180 ? -5.773 -9.399 -7.199 1.00 95.00 180 GLU A O 1
ATOM 1290 N N . ALA A 1 181 ? -7.187 -9.453 -5.474 1.00 94.75 181 ALA A N 1
ATOM 1291 C CA . ALA A 1 181 ? -8.199 -10.240 -6.180 1.00 94.75 181 ALA A CA 1
ATOM 1292 C C . ALA A 1 181 ? -8.729 -9.544 -7.451 1.00 94.75 181 ALA A C 1
ATOM 1294 O O . ALA A 1 181 ? -9.099 -10.206 -8.425 1.00 94.75 181 ALA A O 1
ATOM 1295 N N . VAL A 1 182 ? -8.793 -8.208 -7.447 1.00 95.12 182 VAL A N 1
ATOM 1296 C CA . VAL A 1 182 ? -9.157 -7.419 -8.632 1.00 95.12 182 VAL A CA 1
ATOM 1297 C C . VAL A 1 182 ? -7.973 -7.322 -9.600 1.00 95.12 182 VAL A C 1
ATOM 1299 O O . VAL A 1 182 ? -8.155 -7.499 -10.808 1.00 95.12 182 VAL A O 1
ATOM 1302 N N . ALA A 1 183 ? -6.767 -7.076 -9.084 1.00 94.81 183 ALA A N 1
ATOM 1303 C CA . ALA A 1 183 ? -5.548 -6.938 -9.874 1.00 94.81 183 ALA A CA 1
ATOM 1304 C C . ALA A 1 183 ? -5.203 -8.223 -10.638 1.00 94.81 183 ALA A C 1
ATOM 1306 O O . ALA A 1 183 ? -4.921 -8.136 -11.830 1.00 94.81 183 ALA A O 1
ATOM 1307 N N . GLU A 1 184 ? -5.339 -9.396 -10.013 1.00 94.38 184 GLU A N 1
ATOM 1308 C CA . GLU A 1 184 ? -5.107 -10.715 -10.628 1.00 94.38 184 GLU A CA 1
ATOM 1309 C C . GLU A 1 184 ? -5.892 -10.909 -11.934 1.00 94.38 184 GLU A C 1
ATOM 1311 O O . GLU A 1 184 ? -5.441 -11.586 -12.853 1.00 94.38 184 GLU A O 1
ATOM 1316 N N . ARG A 1 185 ? -7.083 -10.308 -12.039 1.00 94.00 185 ARG A N 1
ATOM 1317 C CA . ARG A 1 185 ? -7.964 -10.480 -13.202 1.00 94.00 185 ARG A CA 1
ATOM 1318 C C . ARG A 1 185 ? -7.831 -9.371 -14.232 1.00 94.00 185 ARG A C 1
ATOM 1320 O O . ARG A 1 185 ? -8.015 -9.628 -15.417 1.00 94.00 185 ARG A O 1
ATOM 1327 N N . LEU A 1 186 ? -7.602 -8.139 -13.780 1.00 91.69 186 LEU A N 1
ATOM 1328 C CA . LEU A 1 186 ? -7.659 -6.954 -14.640 1.00 91.69 186 LEU A CA 1
ATOM 1329 C C . LEU A 1 186 ? -6.282 -6.407 -15.015 1.00 91.69 186 LEU A C 1
ATOM 1331 O O . LEU A 1 186 ? -6.136 -5.841 -16.093 1.00 91.69 186 LEU A O 1
ATOM 1335 N N . VAL A 1 187 ? -5.296 -6.533 -14.126 1.00 94.38 187 VAL A N 1
ATOM 1336 C CA . VAL A 1 187 ? -4.012 -5.829 -14.238 1.00 94.38 187 VAL A CA 1
ATOM 1337 C C . VAL A 1 187 ? -2.851 -6.784 -14.463 1.00 94.38 187 VAL A C 1
ATOM 1339 O O . VAL A 1 187 ? -2.002 -6.505 -15.303 1.00 94.38 187 VAL A O 1
ATOM 1342 N N . ASP A 1 188 ? -2.823 -7.922 -13.775 1.00 92.69 188 ASP A N 1
ATOM 1343 C CA . ASP A 1 188 ? -1.740 -8.898 -13.905 1.00 92.69 188 ASP A CA 1
ATOM 1344 C C . ASP A 1 188 ? -1.536 -9.395 -15.353 1.00 92.69 188 ASP A C 1
ATOM 1346 O O . ASP A 1 188 ? -0.381 -9.455 -15.770 1.00 92.69 188 ASP A O 1
ATOM 1350 N N . PRO A 1 189 ? -2.578 -9.609 -16.189 1.00 92.50 189 PRO A N 1
ATOM 1351 C CA . PRO A 1 189 ? -2.373 -9.926 -17.606 1.00 92.50 189 PRO A CA 1
ATOM 1352 C C . PRO A 1 189 ? -1.626 -8.827 -18.381 1.00 92.50 189 PRO A C 1
ATOM 1354 O O . PRO A 1 189 ? -0.810 -9.118 -19.257 1.00 92.50 189 PRO A O 1
ATOM 1357 N N . LEU A 1 190 ? -1.884 -7.553 -18.055 1.00 89.75 190 LEU A N 1
ATOM 1358 C CA . LEU A 1 190 ? -1.190 -6.414 -18.664 1.00 89.75 190 LEU A CA 1
ATOM 1359 C C . LEU A 1 190 ? 0.270 -6.383 -18.211 1.00 89.75 190 LEU A C 1
ATOM 1361 O O . LEU A 1 190 ? 1.158 -6.224 -19.047 1.00 89.75 190 LEU A O 1
ATOM 1365 N N . LEU A 1 191 ? 0.516 -6.615 -16.919 1.00 89.44 191 LEU A N 1
ATOM 1366 C CA . LEU A 1 191 ? 1.862 -6.686 -16.353 1.00 89.44 191 LEU A CA 1
ATOM 1367 C C . LEU A 1 191 ? 2.688 -7.808 -16.979 1.00 89.44 191 LEU A C 1
ATOM 1369 O O . LEU A 1 191 ? 3.807 -7.561 -17.411 1.00 89.44 191 LEU A O 1
ATOM 1373 N N . GLU A 1 192 ? 2.130 -9.011 -17.100 1.00 89.69 192 GLU A N 1
ATOM 1374 C CA . GLU A 1 192 ? 2.817 -10.148 -17.719 1.00 89.69 192 GLU A CA 1
ATOM 1375 C C . GLU A 1 192 ? 3.157 -9.877 -19.188 1.00 89.69 192 GLU A C 1
ATOM 1377 O O . GLU A 1 192 ? 4.261 -10.185 -19.643 1.00 89.69 192 GLU A O 1
ATOM 1382 N N . SER A 1 193 ? 2.234 -9.258 -19.930 1.00 87.56 193 SER A N 1
ATOM 1383 C CA . SER A 1 193 ? 2.470 -8.899 -21.329 1.00 87.56 193 SER A CA 1
ATOM 1384 C C . SER A 1 193 ? 3.540 -7.811 -21.485 1.00 87.56 193 SER A C 1
ATOM 1386 O O . SER A 1 193 ? 4.393 -7.916 -22.371 1.00 87.56 193 SER A O 1
ATOM 1388 N N . GLY A 1 194 ? 3.537 -6.807 -20.604 1.00 86.50 194 GLY A N 1
ATOM 1389 C CA . GLY A 1 194 ? 4.534 -5.741 -20.564 1.00 86.50 194 GLY A CA 1
ATOM 1390 C C . GLY A 1 194 ? 5.915 -6.272 -20.182 1.00 86.50 194 GLY A C 1
ATOM 1391 O O . GLY A 1 194 ? 6.891 -5.993 -20.875 1.00 86.50 194 GLY A O 1
ATOM 1392 N N . ASP A 1 195 ? 5.989 -7.124 -19.159 1.00 84.88 195 ASP A N 1
ATOM 1393 C CA . ASP A 1 195 ? 7.222 -7.784 -18.720 1.00 84.88 195 ASP A CA 1
ATOM 1394 C C . ASP A 1 195 ? 7.805 -8.681 -19.816 1.00 84.88 195 ASP A C 1
ATOM 1396 O O . ASP A 1 195 ? 9.015 -8.678 -20.050 1.00 84.88 195 ASP A O 1
ATOM 1400 N N . ALA A 1 196 ? 6.963 -9.444 -20.519 1.00 85.50 196 ALA A N 1
ATOM 1401 C CA . ALA A 1 196 ? 7.404 -10.291 -21.621 1.00 85.50 196 ALA A CA 1
ATOM 1402 C C . ALA A 1 196 ? 8.004 -9.463 -22.768 1.00 85.50 196 ALA A C 1
ATOM 1404 O O . ALA A 1 196 ? 9.058 -9.824 -23.297 1.00 85.50 196 ALA A O 1
ATOM 1405 N N . ARG A 1 197 ? 7.379 -8.331 -23.121 1.00 85.12 197 ARG A N 1
ATOM 1406 C CA . ARG A 1 197 ? 7.907 -7.395 -24.129 1.00 85.12 197 ARG A CA 1
ATOM 1407 C C . ARG A 1 197 ? 9.210 -6.753 -23.668 1.00 85.12 197 ARG A C 1
ATOM 1409 O O . ARG A 1 197 ? 10.165 -6.721 -24.436 1.00 85.12 197 ARG A O 1
ATOM 1416 N N . LEU A 1 198 ? 9.274 -6.317 -22.411 1.00 83.56 198 LEU A N 1
ATOM 1417 C CA . LEU A 1 198 ? 10.468 -5.718 -21.822 1.00 83.56 198 LEU A CA 1
ATOM 1418 C C . LEU A 1 198 ? 11.655 -6.693 -21.840 1.00 83.56 198 LEU A C 1
ATOM 1420 O O . LEU A 1 198 ? 12.756 -6.313 -22.223 1.00 83.56 198 LEU A O 1
ATOM 1424 N N . ARG A 1 199 ? 11.430 -7.967 -21.496 1.00 80.12 199 ARG A N 1
ATOM 1425 C CA . ARG A 1 199 ? 12.463 -9.020 -21.519 1.00 80.12 199 ARG A CA 1
ATOM 1426 C C . ARG A 1 199 ? 12.861 -9.463 -22.924 1.00 80.12 199 ARG A C 1
ATOM 1428 O O . ARG A 1 199 ? 13.978 -9.935 -23.116 1.00 80.12 199 ARG A O 1
ATOM 1435 N N . ALA A 1 200 ? 11.964 -9.349 -23.902 1.00 77.88 200 ALA A N 1
ATOM 1436 C CA . ALA A 1 200 ? 12.280 -9.656 -25.295 1.00 77.88 200 ALA A CA 1
ATOM 1437 C C . ALA A 1 200 ? 13.257 -8.636 -25.908 1.00 77.88 200 ALA A C 1
ATOM 1439 O O . ALA A 1 200 ? 13.938 -8.939 -26.891 1.00 77.88 200 ALA A O 1
ATOM 1440 N N . ILE A 1 201 ? 13.354 -7.441 -25.321 1.00 74.12 201 ILE A N 1
ATOM 1441 C CA . ILE A 1 201 ? 14.238 -6.375 -25.779 1.00 74.12 201 ILE A CA 1
ATOM 1442 C C . ILE A 1 201 ? 15.650 -6.627 -25.242 1.00 74.12 201 ILE A C 1
ATOM 1444 O O . ILE A 1 201 ? 15.989 -6.312 -24.104 1.00 74.12 201 ILE A O 1
ATOM 1448 N N . ARG A 1 202 ? 16.505 -7.190 -26.100 1.00 61.47 202 ARG A N 1
ATOM 1449 C CA . ARG A 1 202 ? 17.944 -7.315 -25.844 1.00 61.47 202 ARG A CA 1
ATOM 1450 C C . ARG A 1 202 ? 18.639 -5.995 -26.147 1.00 61.47 202 ARG A C 1
ATOM 1452 O O . ARG A 1 202 ? 18.958 -5.716 -27.304 1.00 61.47 202 ARG A O 1
ATOM 1459 N N . LEU A 1 203 ? 18.894 -5.196 -25.116 1.00 59.81 203 LEU A N 1
ATOM 1460 C CA . LEU A 1 203 ? 19.795 -4.052 -25.237 1.00 59.81 203 LEU A CA 1
ATOM 1461 C C . LEU A 1 203 ? 21.212 -4.458 -24.805 1.00 59.81 203 LEU A C 1
ATOM 1463 O O . LEU A 1 203 ? 21.371 -5.092 -23.757 1.00 59.81 203 LEU A O 1
ATOM 1467 N N . PRO A 1 204 ? 22.249 -4.100 -25.585 1.00 53.28 204 PRO A N 1
ATOM 1468 C CA . PRO A 1 204 ? 23.638 -4.292 -25.178 1.00 53.28 204 PRO A CA 1
ATOM 1469 C C . PRO A 1 204 ? 23.890 -3.663 -23.796 1.00 53.28 204 PRO A C 1
ATOM 1471 O O . PRO A 1 204 ? 23.561 -2.499 -23.586 1.00 53.28 204 PRO A O 1
ATOM 1474 N N . GLY A 1 205 ? 24.453 -4.430 -22.857 1.00 53.28 205 GLY A N 1
ATOM 1475 C CA . GLY A 1 205 ? 24.791 -3.957 -21.503 1.00 53.28 205 GLY A CA 1
ATOM 1476 C C . GLY A 1 205 ? 23.761 -4.247 -20.400 1.00 53.28 205 GLY A C 1
ATOM 1477 O O . GLY A 1 205 ? 24.047 -3.973 -19.235 1.00 53.28 205 GLY A O 1
ATOM 1478 N N . LEU A 1 206 ? 22.597 -4.831 -20.717 1.00 53.06 206 LEU A N 1
ATOM 1479 C CA . LEU A 1 206 ? 21.625 -5.276 -19.700 1.00 53.06 206 LEU A CA 1
ATOM 1480 C C . LEU A 1 206 ? 21.871 -6.703 -19.187 1.00 53.06 206 LEU A C 1
ATOM 1482 O O . LEU A 1 206 ? 21.532 -6.996 -18.046 1.00 53.06 206 LEU A O 1
ATOM 1486 N N . ASP A 1 207 ? 22.489 -7.574 -19.989 1.00 50.88 207 ASP A N 1
ATOM 1487 C CA . ASP A 1 207 ? 22.778 -8.968 -19.602 1.00 50.88 207 ASP A CA 1
ATOM 1488 C C . ASP A 1 207 ? 23.973 -9.084 -18.626 1.00 50.88 207 ASP A C 1
ATOM 1490 O O . ASP A 1 207 ? 24.207 -10.129 -18.022 1.00 50.88 207 ASP A O 1
ATOM 1494 N N . SER A 1 208 ? 24.734 -8.001 -18.442 1.00 43.31 208 SER A N 1
ATOM 1495 C CA . SER A 1 208 ? 25.963 -7.955 -17.637 1.00 43.31 208 SER A CA 1
ATOM 1496 C C . SER A 1 208 ? 25.753 -7.715 -16.137 1.00 43.31 208 SER A C 1
ATOM 1498 O O . SER A 1 208 ? 26.712 -7.776 -15.374 1.00 43.31 208 SER A O 1
ATOM 1500 N N . THR A 1 209 ? 24.527 -7.485 -15.660 1.00 39.38 209 THR A N 1
ATOM 1501 C CA . THR A 1 209 ? 24.251 -7.286 -14.220 1.00 39.38 209 THR A CA 1
ATOM 1502 C C . THR A 1 209 ? 24.148 -8.587 -13.412 1.00 39.38 209 THR A C 1
ATOM 1504 O O . THR A 1 209 ? 23.939 -8.530 -12.202 1.00 39.38 209 THR A O 1
ATOM 1507 N N . GLY A 1 210 ? 24.350 -9.753 -14.040 1.00 33.03 210 GLY A N 1
ATOM 1508 C CA . GLY A 1 210 ? 24.386 -11.066 -13.378 1.00 33.03 210 GLY A CA 1
ATOM 1509 C C . GLY A 1 210 ? 25.768 -11.719 -13.241 1.00 33.03 210 GLY A C 1
ATOM 1510 O O . GLY A 1 210 ? 25.866 -12.762 -12.600 1.00 33.03 210 GLY A O 1
ATOM 1511 N N . ALA A 1 211 ? 26.833 -11.145 -13.808 1.00 26.56 211 ALA A N 1
ATOM 1512 C CA . ALA A 1 211 ? 28.172 -11.737 -13.776 1.00 26.56 211 ALA A CA 1
ATOM 1513 C C . ALA A 1 211 ? 29.194 -10.724 -13.252 1.00 26.56 211 ALA A C 1
ATOM 1515 O O . ALA A 1 211 ? 29.812 -9.970 -14.001 1.00 26.56 211 ALA A O 1
ATOM 1516 N N . ALA A 1 212 ? 29.362 -10.705 -11.931 1.00 35.91 212 ALA A N 1
ATOM 1517 C CA . ALA A 1 212 ? 30.554 -10.138 -11.331 1.00 35.91 212 ALA A CA 1
ATOM 1518 C C . ALA A 1 212 ? 31.758 -11.017 -11.700 1.00 35.91 212 ALA A C 1
ATOM 1520 O O . ALA A 1 212 ? 31.801 -12.184 -11.321 1.00 35.91 212 ALA A O 1
ATOM 1521 N N . GLY A 1 213 ? 32.730 -10.415 -12.384 1.00 35.03 213 GLY A N 1
ATOM 1522 C CA . GLY A 1 213 ? 34.111 -10.881 -12.444 1.00 35.03 213 GLY A CA 1
ATOM 1523 C C . GLY A 1 213 ? 34.420 -11.903 -13.532 1.00 35.03 213 GLY A C 1
ATOM 1524 O O . GLY A 1 213 ? 34.250 -13.094 -13.327 1.00 35.03 213 GLY A O 1
ATOM 1525 N N . GLU A 1 214 ? 35.014 -11.424 -14.621 1.00 27.67 214 GLU A N 1
ATOM 1526 C CA . GLU A 1 214 ? 36.204 -12.054 -15.197 1.00 27.67 214 GLU A CA 1
ATOM 1527 C C . GLU A 1 214 ? 36.999 -10.972 -15.941 1.00 27.67 214 GLU A C 1
ATOM 1529 O O . GLU A 1 214 ? 36.659 -10.534 -17.039 1.00 27.67 214 GLU A O 1
ATOM 1534 N N . GLU A 1 215 ? 38.040 -10.471 -15.272 1.00 44.19 215 GLU A N 1
ATOM 1535 C CA . GLU A 1 215 ? 39.123 -9.739 -15.919 1.00 44.19 215 GLU A CA 1
ATOM 1536 C C . GLU A 1 215 ? 39.896 -10.727 -16.796 1.00 44.19 215 GLU A C 1
ATOM 1538 O O . GLU A 1 215 ? 40.571 -11.623 -16.288 1.00 44.19 215 GLU A O 1
ATOM 1543 N N . THR A 1 216 ? 39.834 -10.564 -18.116 1.00 32.44 216 THR A N 1
ATOM 1544 C CA . THR A 1 216 ? 40.727 -11.284 -19.029 1.00 32.44 216 THR A CA 1
ATOM 1545 C C . THR A 1 216 ? 41.283 -10.364 -20.111 1.00 32.44 216 THR A C 1
ATOM 1547 O O . THR A 1 216 ? 40.572 -9.974 -21.033 1.00 32.44 216 THR A O 1
ATOM 1550 N N . GLY A 1 217 ? 42.593 -10.108 -20.030 1.00 35.38 217 GLY A N 1
ATOM 1551 C CA . GLY A 1 217 ? 43.475 -10.069 -21.201 1.00 35.38 217 GLY A CA 1
ATOM 1552 C C . GLY A 1 217 ? 43.775 -8.707 -21.831 1.00 35.38 217 GLY A C 1
ATOM 1553 O O . GLY A 1 217 ? 43.273 -8.381 -22.908 1.00 35.38 217 GLY A O 1
ATOM 1554 N N . GLU A 1 218 ? 44.721 -7.972 -21.240 1.00 50.00 218 GLU A N 1
ATOM 1555 C CA . GLU A 1 218 ? 45.491 -6.905 -21.895 1.00 50.00 218 GLU A CA 1
ATOM 1556 C C . GLU A 1 218 ? 46.272 -7.447 -23.110 1.00 50.00 218 GLU A C 1
ATOM 1558 O O . GLU A 1 218 ? 47.406 -7.897 -22.992 1.00 50.00 218 GLU A O 1
ATOM 1563 N N . THR A 1 219 ? 45.650 -7.451 -24.292 1.00 43.62 219 THR A N 1
ATOM 1564 C CA . THR A 1 219 ? 46.294 -7.286 -25.624 1.00 43.62 219 THR A CA 1
ATOM 1565 C C . THR A 1 219 ? 45.273 -7.258 -26.771 1.00 43.62 219 THR A C 1
ATOM 1567 O O . THR A 1 219 ? 45.606 -6.822 -27.869 1.00 43.62 219 THR A O 1
ATOM 1570 N N . GLY A 1 220 ? 44.008 -7.625 -26.524 1.00 46.56 220 GLY A N 1
ATOM 1571 C CA . GLY A 1 220 ? 42.899 -7.429 -27.475 1.00 46.56 220 GLY A CA 1
ATOM 1572 C C . GLY A 1 220 ? 42.279 -6.022 -27.451 1.00 46.56 220 GLY A C 1
ATOM 1573 O O . GLY A 1 220 ? 41.593 -5.632 -28.393 1.00 46.56 220 GLY A O 1
ATOM 1574 N N . GLY A 1 221 ? 42.557 -5.237 -26.404 1.00 59.28 221 GLY A N 1
ATOM 1575 C CA . GLY A 1 221 ? 41.813 -4.020 -26.069 1.00 59.28 221 GLY A CA 1
ATOM 1576 C C . GLY A 1 221 ? 41.805 -2.942 -27.150 1.00 59.28 221 GLY A C 1
ATOM 1577 O O . GLY A 1 221 ? 40.766 -2.348 -27.397 1.00 59.28 221 GLY A O 1
ATOM 1578 N N . MET A 1 222 ? 42.911 -2.709 -27.861 1.00 54.72 222 MET A N 1
ATOM 1579 C CA . MET A 1 222 ? 42.959 -1.632 -28.860 1.00 54.72 222 MET A CA 1
ATOM 1580 C C . MET A 1 222 ? 42.234 -1.998 -30.163 1.00 54.72 222 MET A C 1
ATOM 1582 O O . MET A 1 222 ? 41.572 -1.149 -30.750 1.00 54.72 222 MET A O 1
ATOM 1586 N N . LEU A 1 223 ? 42.293 -3.264 -30.595 1.00 60.53 223 LEU A N 1
ATOM 1587 C CA . LEU A 1 223 ? 41.574 -3.733 -31.785 1.00 60.53 223 LEU A CA 1
ATOM 1588 C C . LEU A 1 223 ? 40.069 -3.882 -31.511 1.00 60.53 223 LEU A C 1
ATOM 1590 O O . LEU A 1 223 ? 39.255 -3.574 -32.380 1.00 60.53 223 LEU A O 1
ATOM 1594 N N . GLU A 1 224 ? 39.708 -4.293 -30.294 1.00 63.38 224 GLU A N 1
ATOM 1595 C CA . GLU A 1 224 ? 38.320 -4.369 -29.834 1.00 63.38 224 GLU A CA 1
ATOM 1596 C C . GLU A 1 224 ? 37.706 -2.970 -29.685 1.00 63.38 224 GLU A C 1
ATOM 1598 O O . GLU A 1 224 ? 36.628 -2.723 -30.212 1.00 63.38 224 GLU A O 1
ATOM 1603 N N . THR A 1 225 ? 38.437 -2.009 -29.104 1.00 60.94 225 THR A N 1
ATOM 1604 C CA . THR A 1 225 ? 38.001 -0.600 -29.002 1.00 60.94 225 THR A CA 1
ATOM 1605 C C . THR A 1 225 ? 37.803 0.033 -30.388 1.00 60.94 225 THR A C 1
ATOM 1607 O O . THR A 1 225 ? 36.857 0.791 -30.600 1.00 60.94 225 THR A O 1
ATOM 1610 N N . LEU A 1 226 ? 38.646 -0.314 -31.371 1.00 60.00 226 LEU A N 1
ATOM 1611 C CA . LEU A 1 226 ? 38.511 0.155 -32.758 1.00 60.00 226 LEU A CA 1
ATOM 1612 C C . LEU A 1 226 ? 37.341 -0.508 -33.508 1.00 60.00 226 LEU A C 1
ATOM 1614 O O . LEU A 1 226 ? 36.676 0.156 -34.302 1.00 60.00 226 LEU A O 1
ATOM 1618 N N . ARG A 1 227 ? 37.044 -1.790 -33.252 1.00 63.41 227 ARG A N 1
ATOM 1619 C CA . ARG A 1 227 ? 35.835 -2.458 -33.778 1.00 63.41 227 ARG A CA 1
ATOM 1620 C C . ARG A 1 227 ? 34.564 -1.891 -33.155 1.00 63.41 227 ARG A C 1
ATOM 1622 O O . ARG A 1 227 ? 33.618 -1.581 -33.873 1.00 63.41 227 ARG A O 1
ATOM 1629 N N . GLN A 1 228 ? 34.583 -1.678 -31.844 1.00 61.88 228 GLN A N 1
ATOM 1630 C CA . GLN A 1 228 ? 33.483 -1.105 -31.081 1.00 61.88 228 GLN A CA 1
ATOM 1631 C C . GLN A 1 228 ? 33.147 0.320 -31.545 1.00 61.88 228 GLN A C 1
ATOM 1633 O O . GLN A 1 228 ? 31.969 0.667 -31.605 1.00 61.88 228 GLN A O 1
ATOM 1638 N N . ALA A 1 229 ? 34.148 1.107 -31.964 1.00 59.72 229 ALA A N 1
ATOM 1639 C CA . ALA A 1 229 ? 33.953 2.422 -32.577 1.00 59.72 229 ALA A CA 1
ATOM 1640 C C . ALA A 1 229 ? 33.284 2.363 -33.968 1.00 59.72 229 ALA A C 1
ATOM 1642 O O . ALA A 1 229 ? 32.521 3.261 -34.322 1.00 59.72 229 ALA A O 1
ATOM 1643 N N . ASN A 1 230 ? 33.517 1.302 -34.749 1.00 63.72 230 ASN A N 1
ATOM 1644 C CA . ASN A 1 230 ? 32.907 1.131 -36.074 1.00 63.72 230 ASN A CA 1
ATOM 1645 C C . ASN A 1 230 ? 31.466 0.577 -36.010 1.00 63.72 230 ASN A C 1
ATOM 1647 O O . ASN A 1 230 ? 30.687 0.764 -36.942 1.00 63.72 230 ASN A O 1
ATOM 1651 N N . ASP A 1 231 ? 31.086 -0.058 -34.896 1.00 71.19 231 ASP A N 1
ATOM 1652 C CA . ASP A 1 231 ? 29.735 -0.588 -34.660 1.00 71.19 231 ASP A CA 1
ATOM 1653 C C . ASP A 1 231 ? 28.763 0.426 -34.030 1.00 71.19 231 ASP A C 1
ATOM 1655 O O . ASP A 1 231 ? 27.586 0.107 -33.837 1.00 71.19 231 ASP A O 1
ATOM 1659 N N . ILE A 1 232 ? 29.210 1.651 -33.724 1.00 70.06 232 ILE A N 1
ATOM 1660 C CA . ILE A 1 232 ? 28.380 2.706 -33.112 1.00 70.06 232 ILE A CA 1
ATOM 1661 C C . ILE A 1 232 ? 27.098 2.973 -33.930 1.00 70.06 232 ILE A C 1
ATOM 1663 O O . ILE A 1 232 ? 26.008 2.907 -33.352 1.00 70.06 232 ILE A O 1
ATOM 1667 N N . PRO A 1 233 ? 27.146 3.176 -35.266 1.00 71.94 233 PRO A N 1
ATOM 1668 C CA . PRO A 1 233 ? 25.929 3.406 -36.051 1.00 71.94 233 PRO A CA 1
ATOM 1669 C C . PRO A 1 233 ? 24.985 2.194 -36.048 1.00 71.94 233 PRO A C 1
ATOM 1671 O O . PRO A 1 233 ? 23.763 2.343 -36.018 1.00 71.94 233 PRO A O 1
ATOM 1674 N N . ALA A 1 234 ? 25.536 0.976 -36.037 1.00 75.94 234 ALA A N 1
ATOM 1675 C CA . ALA A 1 234 ? 24.753 -0.257 -36.003 1.00 75.94 234 ALA A CA 1
ATOM 1676 C C . ALA A 1 234 ? 24.086 -0.492 -34.637 1.00 75.94 234 ALA A C 1
ATOM 1678 O O . ALA A 1 234 ? 23.008 -1.087 -34.577 1.00 75.94 234 ALA A O 1
ATOM 1679 N N . GLN A 1 235 ? 24.709 -0.052 -33.540 1.00 74.38 235 GLN A N 1
ATOM 1680 C CA . GLN A 1 235 ? 24.123 -0.089 -32.198 1.00 74.38 235 GLN A CA 1
ATOM 1681 C C . GLN A 1 235 ? 22.969 0.909 -32.067 1.00 74.38 235 GLN A C 1
ATOM 1683 O O . GLN A 1 235 ? 21.895 0.532 -31.599 1.00 74.38 235 GLN A O 1
ATOM 1688 N N . ILE A 1 236 ? 23.151 2.138 -32.560 1.00 72.44 236 ILE A N 1
ATOM 1689 C CA . ILE A 1 236 ? 22.110 3.171 -32.515 1.00 72.44 236 ILE A CA 1
ATOM 1690 C C . ILE A 1 236 ? 20.901 2.762 -33.368 1.00 72.44 236 ILE A C 1
ATOM 1692 O O . ILE A 1 236 ? 19.774 2.798 -32.884 1.00 72.44 236 ILE A O 1
ATOM 1696 N N . ASN A 1 237 ? 21.111 2.263 -34.590 1.00 77.00 237 ASN A N 1
ATOM 1697 C CA . ASN A 1 237 ? 20.005 1.818 -35.448 1.00 77.00 237 ASN A CA 1
ATOM 1698 C C . ASN A 1 237 ? 19.204 0.653 -34.840 1.00 77.00 237 ASN A C 1
ATOM 1700 O O . ASN A 1 237 ? 17.982 0.607 -34.976 1.00 77.00 237 ASN A O 1
ATOM 1704 N N . ARG A 1 238 ? 19.866 -0.275 -34.132 1.00 78.56 238 ARG A N 1
ATOM 1705 C CA . ARG A 1 238 ? 19.183 -1.352 -33.392 1.00 78.56 238 ARG A CA 1
ATOM 1706 C C . ARG A 1 238 ? 18.373 -0.815 -32.213 1.00 78.56 238 ARG A C 1
ATOM 1708 O O . ARG A 1 238 ? 17.249 -1.267 -32.010 1.00 78.56 238 ARG A O 1
ATOM 1715 N N . ALA A 1 239 ? 18.914 0.153 -31.474 1.00 78.06 239 ALA A N 1
ATOM 1716 C CA . ALA A 1 239 ? 18.197 0.809 -30.383 1.00 78.06 239 ALA A CA 1
ATOM 1717 C C . ALA A 1 239 ? 16.961 1.566 -30.895 1.00 78.06 239 ALA A C 1
ATOM 1719 O O . ALA A 1 239 ? 15.883 1.410 -30.332 1.00 78.06 239 ALA A O 1
ATOM 1720 N N . VAL A 1 240 ? 17.084 2.300 -32.007 1.00 76.81 240 VAL A N 1
ATOM 1721 C CA . VAL A 1 240 ? 15.966 3.014 -32.651 1.00 76.81 240 VAL A CA 1
ATOM 1722 C C . VAL A 1 240 ? 14.896 2.040 -33.154 1.00 76.81 240 VAL A C 1
ATOM 1724 O O . VAL A 1 240 ? 13.709 2.277 -32.952 1.00 76.81 240 VAL A O 1
ATOM 1727 N N . ALA A 1 241 ? 15.286 0.906 -33.744 1.00 81.25 241 ALA A N 1
ATOM 1728 C CA . ALA A 1 241 ? 14.330 -0.110 -34.189 1.00 81.25 241 ALA A CA 1
ATOM 1729 C C . ALA A 1 241 ? 13.567 -0.770 -33.021 1.00 81.25 241 ALA A C 1
ATOM 1731 O O . ALA A 1 241 ? 12.384 -1.075 -33.154 1.00 81.25 241 ALA A O 1
ATOM 1732 N N . GLY A 1 242 ? 14.224 -0.970 -31.873 1.00 82.31 242 GLY A N 1
ATOM 1733 C CA . GLY A 1 242 ? 13.604 -1.504 -30.654 1.00 82.31 242 GLY A CA 1
ATOM 1734 C C . GLY A 1 242 ? 12.853 -0.464 -29.811 1.00 82.31 242 GLY A C 1
ATOM 1735 O O . GLY A 1 242 ? 12.079 -0.839 -28.926 1.00 82.31 242 GLY A O 1
ATOM 1736 N N . ALA A 1 243 ? 13.047 0.829 -30.086 1.00 83.81 243 ALA A N 1
ATOM 1737 C CA . ALA A 1 243 ? 12.521 1.932 -29.287 1.00 83.81 243 ALA A CA 1
ATOM 1738 C C . ALA A 1 243 ? 10.995 1.918 -29.191 1.00 83.81 243 ALA A C 1
ATOM 1740 O O . ALA A 1 243 ? 10.459 2.075 -28.100 1.00 83.81 243 ALA A O 1
ATOM 1741 N N . ALA A 1 244 ? 10.295 1.672 -30.303 1.00 85.50 244 ALA A N 1
ATOM 1742 C CA . ALA A 1 244 ? 8.833 1.626 -30.313 1.00 85.50 244 ALA A CA 1
ATOM 1743 C C . ALA A 1 244 ? 8.296 0.504 -29.409 1.00 85.50 244 ALA A C 1
ATOM 1745 O O . ALA A 1 244 ? 7.452 0.747 -28.554 1.00 85.50 244 ALA A O 1
ATOM 1746 N N . SER A 1 245 ? 8.858 -0.707 -29.517 1.00 86.75 245 SER A N 1
ATOM 1747 C CA . SER A 1 245 ? 8.458 -1.823 -28.652 1.00 86.75 245 SER A CA 1
ATOM 1748 C C . SER A 1 245 ? 8.790 -1.591 -27.177 1.00 86.75 245 SER A C 1
ATOM 1750 O O . SER A 1 245 ? 8.038 -2.035 -26.310 1.00 86.75 245 SER A O 1
ATOM 1752 N N . LEU A 1 246 ? 9.896 -0.892 -26.885 1.00 86.62 246 LEU A N 1
ATOM 1753 C CA . LEU A 1 246 ? 10.249 -0.529 -25.514 1.00 86.62 246 LEU A CA 1
ATOM 1754 C C . LEU A 1 246 ? 9.288 0.520 -24.966 1.00 86.62 246 LEU A C 1
ATOM 1756 O O . LEU A 1 246 ? 8.839 0.385 -23.834 1.00 86.62 246 LEU A O 1
ATOM 1760 N N . ALA A 1 247 ? 8.955 1.532 -25.767 1.00 89.75 247 ALA A N 1
ATOM 1761 C CA . ALA A 1 247 ? 7.994 2.561 -25.402 1.00 89.75 247 ALA A CA 1
ATOM 1762 C C . ALA A 1 247 ? 6.635 1.939 -25.065 1.00 89.75 247 ALA A C 1
ATOM 1764 O O . ALA A 1 247 ? 6.104 2.222 -23.995 1.00 89.75 247 ALA A O 1
ATOM 1765 N N . ASP A 1 248 ? 6.130 1.035 -25.909 1.00 90.19 248 ASP A N 1
ATOM 1766 C CA . ASP A 1 248 ? 4.875 0.320 -25.657 1.00 90.19 248 ASP A CA 1
ATOM 1767 C C . ASP A 1 248 ? 4.929 -0.453 -24.331 1.00 90.19 248 ASP A C 1
ATOM 1769 O O . ASP A 1 248 ? 4.059 -0.289 -23.479 1.00 90.19 248 ASP A O 1
ATOM 1773 N N . ALA A 1 249 ? 5.990 -1.240 -24.108 1.00 90.12 249 ALA A N 1
ATOM 1774 C CA . ALA A 1 249 ? 6.152 -2.013 -22.876 1.00 90.12 249 ALA A CA 1
ATOM 1775 C C . ALA A 1 249 ? 6.226 -1.115 -21.630 1.00 90.12 249 ALA A C 1
ATOM 1777 O O . ALA A 1 249 ? 5.580 -1.386 -20.619 1.00 90.12 249 ALA A O 1
ATOM 1778 N N . VAL A 1 250 ? 7.002 -0.033 -21.702 1.00 90.62 250 VAL A N 1
ATOM 1779 C CA . VAL A 1 250 ? 7.176 0.929 -20.610 1.00 90.62 250 VAL A CA 1
ATOM 1780 C C . VAL A 1 250 ? 5.863 1.643 -20.298 1.00 90.62 250 VAL A C 1
ATOM 1782 O O . VAL A 1 250 ? 5.530 1.813 -19.125 1.00 90.62 250 VAL A O 1
ATOM 1785 N N . VAL A 1 251 ? 5.092 2.036 -21.314 1.00 91.50 251 VAL A N 1
ATOM 1786 C CA . VAL A 1 251 ? 3.780 2.671 -21.133 1.00 91.50 251 VAL A CA 1
ATOM 1787 C C . VAL A 1 251 ? 2.789 1.694 -20.506 1.00 91.50 251 VAL A C 1
ATOM 1789 O O . VAL A 1 251 ? 2.185 2.038 -19.488 1.00 91.50 251 VAL A O 1
ATOM 1792 N N . ASP A 1 252 ? 2.668 0.478 -21.045 1.00 91.25 252 ASP A N 1
ATOM 1793 C CA . ASP A 1 252 ? 1.766 -0.554 -20.522 1.00 91.25 252 ASP A CA 1
ATOM 1794 C C . ASP A 1 252 ? 2.073 -0.862 -19.052 1.00 91.25 252 ASP A C 1
ATOM 1796 O O . ASP A 1 252 ? 1.176 -0.840 -18.205 1.00 91.25 252 ASP A O 1
ATOM 1800 N N . LEU A 1 253 ? 3.355 -1.058 -18.720 1.00 91.81 253 LEU A N 1
ATOM 1801 C CA . LEU A 1 253 ? 3.802 -1.292 -17.348 1.00 91.81 253 LEU A CA 1
ATOM 1802 C C . LEU A 1 253 ? 3.535 -0.085 -16.447 1.00 91.81 253 LEU A C 1
ATOM 1804 O O . LEU A 1 253 ? 3.039 -0.258 -15.334 1.00 91.81 253 LEU A O 1
ATOM 1808 N N . THR A 1 254 ? 3.812 1.136 -16.912 1.00 91.62 254 THR A N 1
ATOM 1809 C CA . THR A 1 254 ? 3.552 2.362 -16.142 1.00 91.62 254 THR A CA 1
ATOM 1810 C C . THR A 1 254 ? 2.074 2.474 -15.781 1.00 91.62 254 THR A C 1
ATOM 1812 O O . THR A 1 254 ? 1.735 2.696 -14.617 1.00 91.62 254 THR A O 1
ATOM 1815 N N . VAL A 1 255 ? 1.188 2.303 -16.765 1.00 92.06 255 VAL A N 1
ATOM 1816 C CA . VAL A 1 255 ? -0.264 2.409 -16.577 1.00 92.06 255 VAL A CA 1
ATOM 1817 C C . VAL A 1 255 ? -0.769 1.297 -15.664 1.00 92.06 255 VAL A C 1
ATOM 1819 O O . VAL A 1 255 ? -1.479 1.575 -14.695 1.00 92.06 255 VAL A O 1
ATOM 1822 N N . ALA A 1 256 ? -0.373 0.051 -15.923 1.00 92.19 256 ALA A N 1
ATOM 1823 C CA . ALA A 1 256 ? -0.788 -1.098 -15.132 1.00 92.19 256 ALA A CA 1
ATOM 1824 C C . ALA A 1 256 ? -0.365 -0.956 -13.660 1.00 92.19 256 ALA A C 1
ATOM 1826 O O . ALA A 1 256 ? -1.191 -1.118 -12.760 1.00 92.19 256 ALA A O 1
ATOM 1827 N N . TYR A 1 257 ? 0.879 -0.557 -13.390 1.00 91.06 257 TYR A N 1
ATOM 1828 C CA . TYR A 1 257 ? 1.345 -0.335 -12.022 1.00 91.06 257 TYR A CA 1
ATOM 1829 C C . TYR A 1 257 ? 0.697 0.871 -11.343 1.00 91.06 257 TYR A C 1
ATOM 1831 O O . TYR A 1 257 ? 0.364 0.787 -10.158 1.00 91.06 257 TYR A O 1
ATOM 1839 N N . ALA A 1 258 ? 0.468 1.973 -12.063 1.00 90.31 258 ALA A N 1
ATOM 1840 C CA . ALA A 1 258 ? -0.259 3.117 -11.518 1.00 90.31 258 ALA A CA 1
ATOM 1841 C C . ALA A 1 258 ? -1.673 2.706 -11.073 1.00 90.31 258 ALA A C 1
ATOM 1843 O O . ALA A 1 258 ? -2.122 3.068 -9.983 1.00 90.31 258 ALA A O 1
ATOM 1844 N N . ILE A 1 259 ? -2.352 1.878 -11.871 1.00 92.94 259 ILE A N 1
ATOM 1845 C CA . ILE A 1 259 ? -3.659 1.326 -11.512 1.00 92.94 259 ILE A CA 1
ATOM 1846 C C . ILE A 1 259 ? -3.541 0.395 -10.300 1.00 92.94 259 ILE A C 1
ATOM 1848 O O . ILE A 1 259 ? -4.285 0.570 -9.332 1.00 92.94 259 ILE A O 1
ATOM 1852 N N . LYS A 1 260 ? -2.598 -0.556 -10.315 1.00 92.69 260 LYS A N 1
ATOM 1853 C CA . LYS A 1 260 ? -2.440 -1.559 -9.249 1.00 92.69 260 LYS A CA 1
ATOM 1854 C C . LYS A 1 260 ? -2.104 -0.949 -7.891 1.00 92.69 260 LYS A C 1
ATOM 1856 O O . LYS A 1 260 ? -2.614 -1.422 -6.884 1.00 92.69 260 LYS A O 1
ATOM 1861 N N . ILE A 1 261 ? -1.257 0.079 -7.854 1.00 89.62 261 ILE A N 1
ATOM 1862 C CA . ILE A 1 261 ? -0.684 0.603 -6.603 1.00 89.62 261 ILE A CA 1
ATOM 1863 C C . ILE A 1 261 ? -1.412 1.850 -6.099 1.00 89.62 261 ILE A C 1
ATOM 1865 O O . ILE A 1 261 ? -1.422 2.105 -4.897 1.00 89.62 261 ILE A O 1
ATOM 1869 N N . VAL A 1 262 ? -2.049 2.621 -6.981 1.00 88.38 262 VAL A N 1
ATOM 1870 C CA . VAL A 1 262 ? -2.747 3.852 -6.583 1.00 88.38 262 VAL A CA 1
ATOM 1871 C C . VAL A 1 262 ? -4.254 3.678 -6.683 1.00 88.38 262 VAL A C 1
ATOM 1873 O O . VAL A 1 262 ? -4.970 3.875 -5.705 1.00 88.38 262 VAL A O 1
ATOM 1876 N N . VAL A 1 263 ? -4.754 3.289 -7.855 1.00 92.25 263 VAL A N 1
ATOM 1877 C CA . VAL A 1 263 ? -6.197 3.326 -8.130 1.00 92.25 263 VAL A CA 1
ATOM 1878 C C . VAL A 1 263 ? -6.941 2.223 -7.379 1.00 92.25 263 VAL A C 1
ATOM 1880 O O . VAL A 1 263 ? -7.911 2.509 -6.676 1.00 92.25 263 VAL A O 1
ATOM 1883 N N . LEU A 1 264 ? -6.495 0.970 -7.501 1.00 94.00 264 LEU A N 1
ATOM 1884 C CA . LEU A 1 264 ? -7.185 -0.171 -6.896 1.00 94.00 264 LEU A CA 1
ATOM 1885 C C . LEU A 1 264 ? -7.194 -0.132 -5.358 1.00 94.00 264 LEU A C 1
ATOM 1887 O O . LEU A 1 264 ? -8.272 -0.336 -4.793 1.00 94.00 264 LEU A O 1
ATOM 1891 N N . PRO A 1 265 ? -6.089 0.185 -4.653 1.00 91.44 265 PRO A N 1
ATOM 1892 C CA . PRO A 1 265 ? -6.102 0.258 -3.194 1.00 91.44 265 PRO A CA 1
ATOM 1893 C C . PRO A 1 265 ? -7.035 1.348 -2.670 1.00 91.44 265 PRO A C 1
ATOM 1895 O O . PRO A 1 265 ? -7.773 1.119 -1.717 1.00 91.44 265 PRO A O 1
ATOM 1898 N N . LEU A 1 266 ? -7.071 2.520 -3.316 1.00 92.56 266 LEU A N 1
ATOM 1899 C CA . LEU A 1 266 ? -7.969 3.606 -2.914 1.00 92.56 266 LEU A CA 1
ATOM 1900 C C . LEU A 1 266 ? -9.439 3.251 -3.158 1.00 92.56 266 LEU A C 1
ATOM 1902 O O . LEU A 1 266 ? -10.288 3.496 -2.300 1.00 92.56 266 LEU A O 1
ATOM 1906 N N . LEU A 1 267 ? -9.741 2.647 -4.310 1.00 94.75 267 LEU A N 1
ATOM 1907 C CA . LEU A 1 267 ? -11.097 2.238 -4.661 1.00 94.75 267 LEU A CA 1
ATOM 1908 C C . LEU A 1 267 ? -11.614 1.129 -3.738 1.00 94.75 267 LEU A C 1
ATOM 1910 O O . LEU A 1 267 ? -12.752 1.196 -3.270 1.00 94.75 267 LEU A O 1
ATOM 1914 N N . THR A 1 268 ? -10.791 0.121 -3.452 1.00 92.94 268 THR A N 1
ATOM 1915 C CA . THR A 1 268 ? -11.174 -0.987 -2.566 1.00 92.94 268 THR A CA 1
ATOM 1916 C C . THR A 1 268 ? -11.281 -0.540 -1.114 1.00 92.94 268 THR A C 1
ATOM 1918 O O . THR A 1 268 ? -12.241 -0.923 -0.446 1.00 92.94 268 THR A O 1
ATOM 1921 N N . LEU A 1 269 ? -10.385 0.335 -0.644 1.00 92.12 269 LEU A N 1
ATOM 1922 C CA . LEU A 1 269 ? -10.481 0.934 0.687 1.00 92.12 269 LEU A CA 1
ATOM 1923 C C . LEU A 1 269 ? -11.786 1.716 0.836 1.00 92.12 269 LEU A C 1
ATOM 1925 O O . LEU A 1 269 ? -12.507 1.541 1.818 1.00 92.12 269 LEU A O 1
ATOM 1929 N N . TRP A 1 270 ? -12.114 2.549 -0.157 1.00 94.31 270 TRP A N 1
ATOM 1930 C CA . TRP A 1 270 ? -13.365 3.299 -0.180 1.00 94.31 270 TRP A CA 1
ATOM 1931 C C . TRP A 1 270 ? -14.584 2.370 -0.173 1.00 94.31 270 TRP A C 1
ATOM 1933 O O . TRP A 1 270 ? -15.521 2.593 0.593 1.00 94.31 270 TRP A O 1
ATOM 1943 N N . LEU A 1 271 ? -14.566 1.298 -0.971 1.00 93.06 271 LEU A N 1
ATOM 1944 C CA . LEU A 1 271 ? -15.666 0.338 -1.038 1.00 93.06 271 LEU A CA 1
ATOM 1945 C C . LEU A 1 271 ? -15.864 -0.393 0.298 1.00 93.06 271 LEU A C 1
ATOM 1947 O O . LEU A 1 271 ? -16.993 -0.509 0.772 1.00 93.06 271 LEU A O 1
ATOM 1951 N N . ILE A 1 272 ? -14.780 -0.844 0.933 1.00 89.31 272 ILE A N 1
ATOM 1952 C CA . ILE A 1 272 ? -14.822 -1.505 2.245 1.00 89.31 272 ILE A CA 1
ATOM 1953 C C . ILE A 1 272 ? -15.320 -0.537 3.317 1.00 89.31 272 ILE A C 1
ATOM 1955 O O . ILE A 1 272 ? -16.203 -0.895 4.099 1.00 89.31 272 ILE A O 1
ATOM 1959 N N . ALA A 1 273 ? -14.816 0.700 3.332 1.00 87.75 273 ALA A N 1
ATOM 1960 C CA . ALA A 1 273 ? -15.283 1.730 4.253 1.00 87.75 273 ALA A CA 1
ATOM 1961 C C . ALA A 1 273 ? -16.784 1.996 4.068 1.00 87.75 273 ALA A C 1
ATOM 1963 O O . ALA A 1 273 ? -17.539 2.029 5.041 1.00 87.75 273 ALA A O 1
ATOM 1964 N N . ARG A 1 274 ? -17.248 2.088 2.817 1.00 90.69 274 ARG A N 1
ATOM 1965 C CA . ARG A 1 274 ? -18.660 2.300 2.499 1.00 90.69 274 ARG A CA 1
ATOM 1966 C C . ARG A 1 274 ? -19.541 1.131 2.936 1.00 90.69 274 ARG A C 1
ATOM 1968 O O . ARG A 1 274 ? -20.631 1.351 3.462 1.00 90.69 274 ARG A O 1
ATOM 1975 N N . LEU A 1 275 ? -19.083 -0.103 2.746 1.00 87.88 275 LEU A N 1
ATOM 1976 C CA . LEU A 1 275 ? -19.786 -1.295 3.223 1.00 87.88 275 LEU A CA 1
ATOM 1977 C C . LEU A 1 275 ? -19.864 -1.318 4.754 1.00 87.88 275 LEU A C 1
ATOM 1979 O O . LEU A 1 275 ? -20.932 -1.586 5.304 1.00 87.88 275 LEU A O 1
ATOM 1983 N N . ALA A 1 276 ? -18.775 -0.970 5.442 1.00 85.12 276 ALA A N 1
ATOM 1984 C CA . ALA A 1 276 ? -18.754 -0.868 6.898 1.00 85.12 276 ALA A CA 1
ATOM 1985 C C . ALA A 1 276 ? -19.750 0.188 7.410 1.00 85.12 276 ALA A C 1
ATOM 1987 O O . ALA A 1 276 ? -20.510 -0.091 8.336 1.00 85.12 276 ALA A O 1
ATOM 1988 N N . GLU A 1 277 ? -19.816 1.365 6.777 1.00 86.06 277 GLU A N 1
ATOM 1989 C CA . GLU A 1 277 ? -20.805 2.401 7.106 1.00 86.06 277 GLU A CA 1
ATOM 1990 C C . GLU A 1 277 ? -22.245 1.901 6.967 1.00 86.06 277 GLU A C 1
ATOM 1992 O O . GLU A 1 277 ? -23.068 2.135 7.854 1.00 86.06 277 GLU A O 1
ATOM 1997 N N . VAL A 1 278 ? -22.562 1.210 5.868 1.00 87.06 278 VAL A N 1
ATOM 1998 C CA . VAL A 1 278 ? -23.912 0.684 5.614 1.00 87.06 278 VAL A CA 1
ATOM 1999 C C . VAL A 1 278 ? -24.285 -0.379 6.645 1.00 87.06 278 VAL A C 1
ATOM 2001 O O . VAL A 1 278 ? -25.395 -0.345 7.175 1.00 87.06 278 VAL A O 1
ATOM 2004 N N . LEU A 1 279 ? -23.364 -1.286 6.978 1.00 81.81 279 LEU A N 1
ATOM 2005 C CA . LEU A 1 279 ? -23.589 -2.321 7.988 1.00 81.81 279 LEU A CA 1
ATOM 2006 C C . LEU A 1 279 ? -23.810 -1.714 9.379 1.00 81.81 279 LEU A C 1
ATOM 2008 O O . LEU A 1 279 ? -24.776 -2.057 10.057 1.00 81.81 279 LEU A O 1
ATOM 2012 N N . ILE A 1 280 ? -22.970 -0.759 9.785 1.00 80.88 280 ILE A N 1
ATOM 2013 C CA . ILE A 1 280 ? -23.106 -0.069 11.076 1.00 80.88 280 ILE A CA 1
ATOM 2014 C C . ILE A 1 280 ? -24.406 0.751 11.118 1.00 80.88 280 ILE A C 1
ATOM 2016 O O . ILE A 1 280 ? -25.130 0.726 12.114 1.00 80.88 280 ILE A O 1
ATOM 2020 N N . GLY A 1 281 ? -24.731 1.453 10.030 1.00 77.00 281 GLY A N 1
ATOM 2021 C CA . GLY A 1 281 ? -25.943 2.261 9.905 1.00 77.00 281 GLY A CA 1
ATOM 2022 C C . GLY A 1 281 ? -27.237 1.444 9.841 1.00 77.00 281 GLY A C 1
ATOM 2023 O O . GLY A 1 281 ? -28.281 1.943 10.251 1.00 77.00 281 GLY A O 1
ATOM 2024 N N . GLY A 1 282 ? -27.179 0.199 9.359 1.00 74.38 282 GLY A N 1
ATOM 2025 C CA . GLY A 1 282 ? -28.299 -0.745 9.384 1.00 74.38 282 GLY A CA 1
ATOM 2026 C C . GLY A 1 282 ? -28.532 -1.383 10.757 1.00 74.38 282 GLY A C 1
ATOM 2027 O O . GLY A 1 282 ? -29.666 -1.716 11.091 1.00 74.38 282 GLY A O 1
ATOM 2028 N N . LEU A 1 283 ? -27.478 -1.515 11.570 1.00 62.81 283 LEU A N 1
ATOM 2029 C CA . LEU A 1 283 ? -27.536 -2.093 12.920 1.00 62.81 283 LEU A CA 1
ATOM 2030 C C . LEU A 1 283 ? -27.956 -1.084 14.001 1.00 62.81 283 LEU A C 1
ATOM 2032 O O . LEU A 1 283 ? -28.457 -1.481 15.054 1.00 62.81 283 LEU A O 1
ATOM 2036 N N . LEU A 1 284 ? -27.769 0.217 13.767 1.00 55.41 284 LEU A N 1
ATOM 2037 C CA . LEU A 1 284 ? -28.219 1.269 14.676 1.00 55.41 284 LEU A CA 1
ATOM 2038 C C . LEU A 1 284 ? 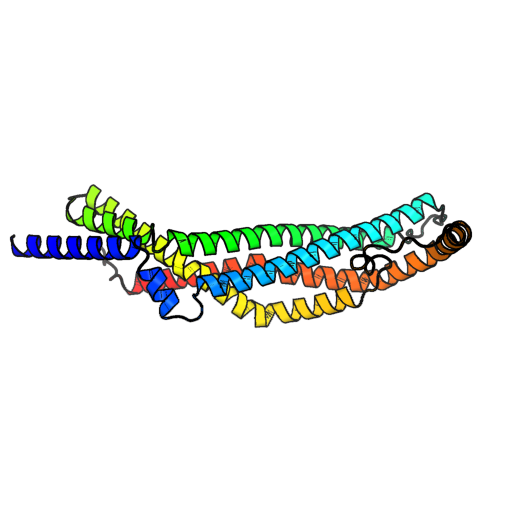-29.631 1.728 14.275 1.00 55.41 284 LEU A C 1
ATOM 2040 O O . LEU A 1 284 ? -29.781 2.320 13.204 1.00 55.41 284 LEU A O 1
ATOM 2044 N N . PRO A 1 285 ? -30.677 1.522 15.105 1.00 54.84 285 PRO A N 1
ATOM 2045 C CA . PRO A 1 285 ? -31.996 2.057 14.802 1.00 54.84 285 PRO A CA 1
ATOM 2046 C C . PRO A 1 285 ? -31.876 3.569 14.634 1.00 54.84 285 PRO A C 1
ATOM 2048 O O . PRO A 1 285 ? -31.420 4.275 15.540 1.00 54.84 285 PRO A O 1
ATOM 2051 N N . ARG A 1 286 ? -32.257 4.062 13.448 1.00 52.38 286 ARG A N 1
ATOM 2052 C CA . ARG A 1 286 ? -32.351 5.496 13.181 1.00 52.38 286 ARG A CA 1
ATOM 2053 C C . ARG A 1 286 ? -33.226 6.079 14.281 1.00 52.38 286 ARG A C 1
ATOM 2055 O O . ARG A 1 286 ? -34.419 5.787 14.334 1.00 52.38 286 ARG A O 1
ATOM 2062 N N . ARG A 1 287 ? -32.632 6.877 15.173 1.00 50.84 287 ARG A N 1
ATOM 2063 C CA . ARG A 1 287 ? -33.395 7.768 16.044 1.00 50.84 287 ARG A CA 1
ATOM 2064 C C . ARG A 1 287 ? -34.216 8.633 15.099 1.00 50.84 287 ARG A C 1
ATOM 2066 O O . ARG A 1 287 ? -33.669 9.532 14.467 1.00 50.84 287 ARG A O 1
ATOM 2073 N N . GLN A 1 288 ? -35.493 8.301 14.953 1.00 44.72 288 GLN A N 1
ATOM 2074 C CA . GLN A 1 288 ? -36.466 9.231 14.419 1.00 44.72 288 GLN A CA 1
ATOM 2075 C C . GLN A 1 288 ? -36.443 10.397 15.409 1.00 44.72 288 GLN A C 1
ATOM 2077 O O . GLN A 1 288 ? -36.764 10.230 16.587 1.00 44.72 288 GLN A O 1
ATOM 2082 N N . GLY A 1 289 ? -35.850 11.509 14.975 1.00 52.22 289 GLY A N 1
ATOM 2083 C CA . GLY A 1 289 ? -35.974 12.771 15.690 1.00 52.22 289 GLY A CA 1
ATOM 2084 C C . GLY A 1 289 ? -37.444 13.204 15.697 1.00 52.22 289 GLY A C 1
ATOM 2085 O O . GLY A 1 289 ? -38.191 12.727 14.841 1.00 52.22 289 GLY A O 1
ATOM 2086 N N . PRO A 1 290 ? -37.838 14.027 16.682 1.00 45.34 290 PRO A N 1
ATOM 2087 C CA . PRO A 1 290 ? -39.225 14.429 16.910 1.00 45.34 290 PRO A CA 1
ATOM 2088 C C . PRO A 1 290 ? -39.861 15.123 15.704 1.00 45.34 290 PRO A C 1
ATOM 2090 O O . PRO A 1 290 ? -39.119 15.800 14.953 1.00 45.34 290 PRO A O 1
#

Secondary structure (DSSP, 8-state):
-HHHHHHHHHHHHHHHHHHHHHHTTHHHHHHHHH-SS-HHHHHHHHHHHHHHHHHHHHHHHHHHHHHHHHHHHHHHHHT----TTSPPTTGGGHHHHHHHHHHHHHHHHHHHHHHHHHHHHHHHHHHIIIIIHHHHHHHHHHTTT--HHHHHHHHHHHHHHHHHHHIIIIIHHHHHHHHHHHHHHHTHHHHHHHHHHHHH---TTSGGGG-------TTSHHHHHHHHHHTHHHHHHHHHHHHHHHHHHHHHHHHHHHIIIIIHHHHHHHHHHHHHHHHHHHHS------